Protein AF-0000000085065166 (afdb_homodimer)

Nearest PDB structures (foldseek):
  4akx-assembly1_B  TM=2.040E-01  e=6.056E+00  Pseudomonas aeruginosa
  4akx-assembly1_B  TM=2.409E-01  e=9.904E+00  Pseudomonas aeruginosa
  3tu3-assembly1_B  TM=2.295E-01  e=8.784E+00  Pseudomonas aeruginosa

Structure (mmCIF, N/CA/C/O backbone):
data_AF-0000000085065166-model_v1
#
loop_
_entity.id
_entity.type
_entity.pdbx_description
1 polymer 'Bro-N domain-containing protein'
#
loop_
_atom_site.group_PDB
_atom_site.id
_atom_site.type_symbol
_atom_site.label_atom_id
_atom_site.label_alt_id
_atom_site.label_comp_id
_atom_site.label_asym_id
_atom_site.label_entity_id
_atom_site.label_seq_id
_atom_site.pdbx_PDB_ins_code
_atom_site.Cartn_x
_atom_site.Cartn_y
_atom_site.Cartn_z
_atom_site.occupancy
_atom_site.B_iso_or_equiv
_atom_site.auth_seq_id
_atom_site.auth_comp_id
_atom_site.auth_asym_id
_atom_site.auth_atom_id
_atom_site.pdbx_PDB_model_num
ATOM 1 N N . MET A 1 1 ? -26.016 -65.5 25.594 1 31.92 1 MET A N 1
ATOM 2 C CA . MET A 1 1 ? -25.453 -64.125 25.797 1 31.92 1 MET A CA 1
ATOM 3 C C . MET A 1 1 ? -25.359 -63.375 24.469 1 31.92 1 MET A C 1
ATOM 5 O O . MET A 1 1 ? -24.766 -63.875 23.516 1 31.92 1 MET A O 1
ATOM 9 N N . PRO A 1 2 ? -26.344 -62.531 24.078 1 39.31 2 PRO A N 1
ATOM 10 C CA . PRO A 1 2 ? -26.531 -61.938 22.75 1 39.31 2 PRO A CA 1
ATOM 11 C C . PRO A 1 2 ? -25.391 -60.969 22.406 1 39.31 2 PRO A C 1
ATOM 13 O O . PRO A 1 2 ? -24.844 -60.281 23.281 1 39.31 2 PRO A O 1
ATOM 16 N N . ALA A 1 3 ? -24.547 -61.25 21.406 1 39.94 3 ALA A N 1
ATOM 17 C CA . ALA A 1 3 ? -23.453 -60.531 20.766 1 39.94 3 ALA A CA 1
ATOM 18 C C . ALA A 1 3 ? -23.906 -59.125 20.328 1 39.94 3 ALA A C 1
ATOM 20 O O . ALA A 1 3 ? -24.891 -59 19.594 1 39.94 3 ALA A O 1
ATOM 21 N N . LEU A 1 4 ? -23.734 -58.125 21.203 1 34.59 4 LEU A N 1
ATOM 22 C CA . LEU A 1 4 ? -24.062 -56.719 20.938 1 34.59 4 LEU A CA 1
ATOM 23 C C . LEU A 1 4 ? -23.297 -56.219 19.719 1 34.59 4 LEU A C 1
ATOM 25 O O . LEU A 1 4 ? -22.078 -56.219 19.703 1 34.59 4 LEU A O 1
ATOM 29 N N . ALA A 1 5 ? -23.859 -56.375 18.5 1 37.41 5 ALA A N 1
ATOM 30 C CA . ALA A 1 5 ? -23.391 -55.812 17.234 1 37.41 5 ALA A CA 1
ATOM 31 C C . ALA A 1 5 ? -23.109 -54.312 17.344 1 37.41 5 ALA A C 1
ATOM 33 O O . ALA A 1 5 ? -24.016 -53.562 17.688 1 37.41 5 ALA A O 1
ATOM 34 N N . HIS A 1 6 ? -21.875 -53.938 17.812 1 31.53 6 HIS A N 1
ATOM 35 C CA . HIS A 1 6 ? -21.422 -52.562 17.812 1 31.53 6 HIS A CA 1
ATOM 36 C C . HIS A 1 6 ? -21.578 -51.938 16.438 1 31.53 6 HIS A C 1
ATOM 38 O O . HIS A 1 6 ? -21.031 -52.438 15.453 1 31.53 6 HIS A O 1
ATOM 44 N N . ARG A 1 7 ? -22.672 -51.281 16.109 1 28.89 7 ARG A N 1
ATOM 45 C CA . ARG A 1 7 ? -22.891 -50.406 14.953 1 28.89 7 ARG A CA 1
ATOM 46 C C . ARG A 1 7 ? -21.797 -49.344 14.867 1 28.89 7 ARG A C 1
ATOM 48 O O . ARG A 1 7 ? -21.688 -48.5 15.758 1 28.89 7 ARG A O 1
ATOM 55 N N . ARG A 1 8 ? -20.672 -49.625 14.211 1 32.03 8 ARG A N 1
ATOM 56 C CA . ARG A 1 8 ? -19.672 -48.656 13.82 1 32.03 8 ARG A CA 1
ATOM 57 C C . ARG A 1 8 ? -20.328 -47.469 13.125 1 32.03 8 ARG A C 1
ATOM 59 O O . ARG A 1 8 ? -20.984 -47.625 12.102 1 32.03 8 ARG A O 1
ATOM 66 N N . SER A 1 9 ? -20.828 -46.469 13.891 1 30.27 9 SER A N 1
ATOM 67 C CA . SER A 1 9 ? -21.219 -45.188 13.336 1 30.27 9 SER A CA 1
ATOM 68 C C . SER A 1 9 ? -20.188 -44.688 12.328 1 30.27 9 SER A C 1
ATOM 70 O O . SER A 1 9 ? -19 -44.625 12.625 1 30.27 9 SER A O 1
ATOM 72 N N . ASP A 1 10 ? -20.359 -45 11.07 1 30.08 10 ASP A N 1
ATOM 73 C CA . ASP A 1 10 ? -19.688 -44.375 9.922 1 30.08 10 ASP A CA 1
ATOM 74 C C . ASP A 1 10 ? -19.625 -42.875 10.07 1 30.08 10 ASP A C 1
ATOM 76 O O . ASP A 1 10 ? -20.656 -42.188 10.023 1 30.08 10 ASP A O 1
ATOM 80 N N . ILE A 1 11 ? -18.875 -42.344 11 1 31.56 11 ILE A N 1
ATOM 81 C CA . ILE A 1 11 ? -18.562 -4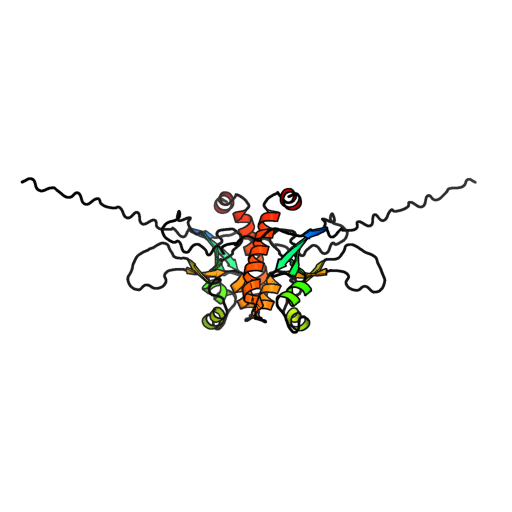0.938 10.992 1 31.56 11 ILE A CA 1
ATOM 82 C C . ILE A 1 11 ? -18.109 -40.5 9.602 1 31.56 11 ILE A C 1
ATOM 84 O O . ILE A 1 11 ? -17.062 -40.906 9.125 1 31.56 11 ILE A O 1
ATOM 88 N N . ALA A 1 12 ? -19.031 -40.344 8.625 1 33.06 12 ALA A N 1
ATOM 89 C CA . ALA A 1 12 ? -18.812 -39.594 7.387 1 33.06 12 ALA A CA 1
ATOM 90 C C . ALA A 1 12 ? -17.969 -38.344 7.633 1 33.06 12 ALA A C 1
ATOM 92 O O . ALA A 1 12 ? -18.391 -37.438 8.367 1 33.06 12 ALA A O 1
ATOM 93 N N . SER A 1 13 ? -16.75 -38.562 7.801 1 33.16 13 SER A N 1
ATOM 94 C CA . SER A 1 13 ? -15.805 -37.438 7.707 1 33.16 13 SER A CA 1
ATOM 95 C C . SER A 1 13 ? -16.125 -36.531 6.531 1 33.16 13 SER A C 1
ATOM 97 O O . SER A 1 13 ? -16 -36.938 5.371 1 33.16 13 SER A O 1
ATOM 99 N N . GLY A 1 14 ? -17.25 -35.812 6.477 1 31.95 14 GLY A N 1
ATOM 100 C CA . GLY A 1 14 ? -17.484 -34.75 5.531 1 31.95 14 GLY A CA 1
ATOM 101 C C . GLY A 1 14 ? -16.25 -33.906 5.262 1 31.95 14 GLY A C 1
ATOM 102 O O . GLY A 1 14 ? -15.766 -33.188 6.141 1 31.95 14 GLY A O 1
ATOM 103 N N . THR A 1 15 ? -15.312 -34.469 4.504 1 31.14 15 THR A N 1
ATOM 104 C CA . THR A 1 15 ? -14.172 -33.75 3.963 1 31.14 15 THR A CA 1
ATOM 105 C C . THR A 1 15 ? -14.617 -32.438 3.332 1 31.14 15 THR A C 1
ATOM 107 O O . THR A 1 15 ? -15.305 -32.438 2.307 1 31.14 15 THR A O 1
ATOM 110 N N . ARG A 1 16 ? -14.977 -31.438 4.098 1 34 16 ARG A N 1
ATOM 111 C CA . ARG A 1 16 ? -15.242 -30.094 3.607 1 34 16 ARG A CA 1
ATOM 112 C C . ARG A 1 16 ? -14.094 -29.594 2.732 1 34 16 ARG A C 1
ATOM 114 O O . ARG A 1 16 ? -13.008 -29.281 3.232 1 34 16 ARG A O 1
ATOM 121 N N . THR A 1 17 ? -14 -30.047 1.493 1 33.94 17 THR A N 1
ATOM 122 C CA . THR A 1 17 ? -13.094 -29.594 0.454 1 33.94 17 THR A CA 1
ATOM 123 C C . THR A 1 17 ? -13.258 -28.094 0.215 1 33.94 17 THR A C 1
ATOM 125 O O . THR A 1 17 ? -14.359 -27.625 -0.099 1 33.94 17 THR A O 1
ATOM 128 N N . THR A 1 18 ? -12.523 -27.297 0.935 1 42 18 THR A N 1
ATOM 129 C CA . THR A 1 18 ? -12.547 -25.875 0.618 1 42 18 THR A CA 1
ATOM 130 C C . THR A 1 18 ? -12.164 -25.641 -0.842 1 42 18 THR A C 1
ATOM 132 O O . THR A 1 18 ? -11.062 -26 -1.269 1 42 18 THR A O 1
ATOM 135 N N . ALA A 1 19 ? -13.078 -25.562 -1.667 1 47.44 19 ALA A N 1
ATOM 136 C CA . ALA A 1 19 ? -12.891 -25.422 -3.107 1 47.44 19 ALA A CA 1
ATOM 137 C C . ALA A 1 19 ? -12.305 -24.047 -3.451 1 47.44 19 ALA A C 1
ATOM 139 O O . ALA A 1 19 ? -12.719 -23.031 -2.889 1 47.44 19 ALA A O 1
ATOM 140 N N . LEU A 1 20 ? -11.008 -23.984 -3.723 1 53.44 20 LEU A N 1
ATOM 141 C CA . LEU A 1 20 ? -10.445 -22.828 -4.422 1 53.44 20 LEU A CA 1
ATOM 142 C C . LEU A 1 20 ? -11.195 -22.562 -5.723 1 53.44 20 LEU A C 1
ATOM 144 O O . LEU A 1 20 ? -11.336 -23.453 -6.559 1 53.44 20 LEU A O 1
ATOM 148 N N . THR A 1 21 ? -12 -21.531 -5.73 1 62.56 21 THR A N 1
ATOM 149 C CA . THR A 1 21 ? -12.617 -21.141 -6.988 1 62.56 21 THR A CA 1
ATOM 150 C C . THR A 1 21 ? -11.727 -20.172 -7.754 1 62.56 21 THR A C 1
ATOM 152 O O . THR A 1 21 ? -11.156 -19.25 -7.172 1 62.56 21 THR A O 1
ATOM 155 N N . ASP A 1 22 ? -11.312 -20.547 -8.906 1 62.97 22 ASP A N 1
ATOM 156 C CA . ASP A 1 22 ? -10.445 -19.781 -9.805 1 62.97 22 ASP A CA 1
ATOM 157 C C . ASP A 1 22 ? -11.273 -19 -10.82 1 62.97 22 ASP A C 1
ATOM 159 O O . ASP A 1 22 ? -12.055 -19.578 -11.57 1 62.97 22 ASP A O 1
ATOM 163 N N . HIS A 1 23 ? -11.352 -17.656 -10.711 1 64.94 23 HIS A N 1
ATOM 164 C CA . HIS A 1 23 ? -12.055 -16.781 -11.641 1 64.94 23 HIS A CA 1
ATOM 165 C C . HIS A 1 23 ? -11.086 -15.984 -12.492 1 64.94 23 HIS A C 1
ATOM 167 O O . HIS A 1 23 ? -10.016 -15.594 -12.023 1 64.94 23 HIS A O 1
ATOM 173 N N . ARG A 1 24 ? -11.367 -15.922 -13.805 1 61.78 24 ARG A N 1
ATOM 174 C CA . ARG A 1 24 ? -10.602 -15.055 -14.695 1 61.78 24 ARG A CA 1
ATOM 175 C C . ARG A 1 24 ? -11.297 -13.711 -14.883 1 61.78 24 ARG A C 1
ATOM 177 O O . ARG A 1 24 ? -12.492 -13.656 -15.18 1 61.78 24 ARG A O 1
ATOM 184 N N . PHE A 1 25 ? -10.609 -12.688 -14.438 1 52 25 PHE A N 1
ATOM 185 C CA . PHE A 1 25 ? -11.133 -11.344 -14.68 1 52 25 PHE A CA 1
ATOM 186 C C . PHE A 1 25 ? -10.727 -10.844 -16.062 1 52 25 PHE A C 1
ATOM 188 O O . PHE A 1 25 ? -9.539 -10.68 -16.344 1 52 25 PHE A O 1
ATOM 195 N N . ARG A 1 26 ? -11.633 -10.93 -17.047 1 51.06 26 ARG A N 1
ATOM 196 C CA . ARG A 1 26 ? -11.367 -10.477 -18.406 1 51.06 26 ARG A CA 1
ATOM 197 C C . ARG A 1 26 ? -11.594 -8.977 -18.531 1 51.06 26 ARG A C 1
ATOM 199 O O . ARG A 1 26 ? -11.484 -8.422 -19.625 1 51.06 26 ARG A O 1
ATOM 206 N N . GLY A 1 27 ? -11.977 -8.352 -17.516 1 45.38 27 GLY A N 1
ATOM 207 C CA . GLY A 1 27 ? -12.203 -6.922 -17.656 1 45.38 27 GLY A CA 1
ATOM 208 C C . GLY A 1 27 ? -10.93 -6.102 -17.609 1 45.38 27 GLY A C 1
ATOM 209 O O . GLY A 1 27 ? -9.898 -6.586 -17.141 1 45.38 27 GLY A O 1
ATOM 210 N N . ARG A 1 28 ? -10.906 -5.059 -18.594 1 45.62 28 ARG A N 1
ATOM 211 C CA . ARG A 1 28 ? -9.82 -4.082 -18.516 1 45.62 28 ARG A CA 1
ATOM 212 C C . ARG A 1 28 ? -9.883 -3.281 -17.219 1 45.62 28 ARG A C 1
ATOM 214 O O . ARG A 1 28 ? -10.961 -2.84 -16.812 1 45.62 28 ARG A O 1
ATOM 221 N N . ILE A 1 29 ? -8.938 -3.582 -16.438 1 44.19 29 ILE A N 1
ATOM 222 C CA . ILE A 1 29 ? -8.852 -2.674 -15.305 1 44.19 29 ILE A CA 1
ATOM 223 C C . ILE A 1 29 ? -8.82 -1.229 -15.797 1 44.19 29 ILE A C 1
ATOM 225 O O . ILE A 1 29 ? -7.891 -0.823 -16.5 1 44.19 29 ILE A O 1
ATOM 229 N N . THR A 1 30 ? -9.945 -0.591 -16.062 1 43.28 30 THR A N 1
ATOM 230 C CA . THR A 1 30 ? -10.055 0.771 -16.578 1 43.28 30 THR A CA 1
ATOM 231 C C . THR A 1 30 ? -9.156 1.72 -15.797 1 43.28 30 THR A C 1
ATOM 233 O O . THR A 1 30 ? -8.773 1.43 -14.656 1 43.28 30 THR A O 1
ATOM 236 N N . SER A 1 31 ? -8.633 2.77 -16.625 1 40.97 31 SER A N 1
ATOM 237 C CA . SER A 1 31 ? -7.719 3.818 -16.172 1 40.97 31 SER A CA 1
ATOM 238 C C . SER A 1 31 ? -8.195 4.434 -14.852 1 40.97 31 SER A C 1
ATOM 240 O O . SER A 1 31 ? -9.328 4.902 -14.758 1 40.97 31 SER A O 1
ATOM 242 N N . PHE A 1 32 ? -7.797 3.877 -13.859 1 38.5 32 PHE A N 1
ATOM 243 C CA . PHE A 1 32 ? -8.031 4.602 -12.617 1 38.5 32 PHE A CA 1
ATOM 244 C C . PHE A 1 32 ? -7.09 5.797 -12.5 1 38.5 32 PHE A C 1
ATOM 246 O O . PHE A 1 32 ? -5.867 5.645 -12.586 1 38.5 32 PHE A O 1
ATOM 253 N N . THR A 1 33 ? -7.672 6.945 -12.773 1 41.16 33 THR A N 1
ATOM 254 C CA . THR A 1 33 ? -6.883 8.141 -12.508 1 41.16 33 THR A CA 1
ATOM 255 C C . THR A 1 33 ? -6.555 8.25 -11.023 1 41.16 33 THR A C 1
ATOM 257 O O . THR A 1 33 ? -7.445 8.172 -10.172 1 41.16 33 THR A O 1
ATOM 260 N N . ARG A 1 34 ? -5.305 7.906 -10.773 1 43.31 34 ARG A N 1
ATOM 261 C CA . ARG A 1 34 ? -4.848 8.203 -9.422 1 43.31 34 ARG A CA 1
ATOM 262 C C . ARG A 1 34 ? -5.441 9.516 -8.922 1 43.31 34 ARG A C 1
ATOM 264 O O . ARG A 1 34 ? -5.219 10.57 -9.516 1 43.31 34 ARG A O 1
ATOM 271 N N . GLN A 1 35 ? -6.535 9.359 -8.094 1 44.19 35 GLN A N 1
ATOM 272 C CA . GLN A 1 35 ? -7.094 10.586 -7.535 1 44.19 35 GLN A CA 1
ATOM 273 C C . GLN A 1 35 ? -6.09 11.289 -6.629 1 44.19 35 GLN A C 1
ATOM 275 O O . GLN A 1 35 ? -5.738 10.773 -5.566 1 44.19 35 GLN A O 1
ATOM 280 N N . VAL A 1 36 ? -5.18 11.977 -7.293 1 44.88 36 VAL A N 1
ATOM 281 C CA . VAL A 1 36 ? -4.414 12.93 -6.496 1 44.88 36 VAL A CA 1
ATOM 282 C C . VAL A 1 36 ? -5.363 13.914 -5.812 1 44.88 36 VAL A C 1
ATOM 284 O O . VAL A 1 36 ? -6.379 14.305 -6.387 1 44.88 36 VAL A O 1
ATOM 287 N N . PRO A 1 37 ? -5.352 13.836 -4.48 1 40.16 37 PRO A N 1
ATOM 288 C CA . PRO A 1 37 ? -6.188 14.938 -3.994 1 40.16 37 PRO A CA 1
ATOM 289 C C . PRO A 1 37 ? -6.164 16.141 -4.918 1 40.16 37 PRO A C 1
ATOM 291 O O . PRO A 1 37 ? -5.102 16.516 -5.426 1 40.16 37 PRO A O 1
ATOM 294 N N . LYS A 1 38 ? -7.273 16.125 -5.797 1 40.84 38 LYS A N 1
ATOM 295 C CA . LYS A 1 38 ? -7.379 17.203 -6.777 1 40.84 38 LYS A CA 1
ATOM 296 C C . LYS A 1 38 ? -6.605 18.438 -6.32 1 40.84 38 LYS A C 1
ATOM 298 O O . LYS A 1 38 ? -6.844 18.953 -5.23 1 40.84 38 LYS A O 1
ATOM 303 N N . LEU A 1 39 ? -5.461 18.547 -6.957 1 38.94 39 LEU A N 1
ATOM 304 C CA . LEU A 1 39 ? -5.004 19.938 -7.059 1 38.94 39 LEU A CA 1
ATOM 305 C C . LEU A 1 39 ? -6.156 20.859 -7.426 1 38.94 39 LEU A C 1
ATOM 307 O O . LEU A 1 39 ? -6.852 20.625 -8.422 1 38.94 39 LEU A O 1
ATOM 311 N N . MET A 1 40 ? -6.887 21.312 -6.434 1 32.25 40 MET A N 1
ATOM 312 C CA . MET A 1 40 ? -8.031 22.156 -6.766 1 32.25 40 MET A CA 1
ATOM 313 C C . MET A 1 40 ? -7.734 23.016 -7.992 1 32.25 40 MET A C 1
ATOM 315 O O . MET A 1 40 ? -7.008 24 -7.906 1 32.25 40 MET A O 1
ATOM 319 N N . ASN A 1 41 ? -7.637 22.344 -9.039 1 33.03 41 ASN A N 1
ATOM 320 C CA . ASN A 1 41 ? -7.848 23.328 -10.086 1 33.03 41 ASN A CA 1
ATOM 321 C C . ASN A 1 41 ? -9.18 24.062 -9.906 1 33.03 41 ASN A C 1
ATOM 323 O O . ASN A 1 41 ? -10.125 23.5 -9.344 1 33.03 41 ASN A O 1
ATOM 327 N N . LYS A 1 42 ? -9.367 25.359 -10.195 1 35.47 42 LYS A N 1
ATOM 328 C CA . LYS A 1 42 ? -10.406 26.375 -10.094 1 35.47 42 LYS A CA 1
ATOM 329 C C . LYS A 1 42 ? -11.766 25.812 -10.5 1 35.47 42 LYS A C 1
ATOM 331 O O . LYS A 1 42 ? -12.797 26.203 -9.961 1 35.47 42 LYS A O 1
ATOM 336 N N . GLN A 1 43 ? -11.898 25.062 -11.508 1 35.09 43 GLN A N 1
ATOM 337 C CA . GLN A 1 43 ? -13.203 25.062 -12.156 1 35.09 43 GLN A CA 1
ATOM 338 C C . GLN A 1 43 ? -14.133 24.047 -11.508 1 35.09 43 GLN A C 1
ATOM 340 O O . GLN A 1 43 ? -15.344 24.062 -11.75 1 35.09 43 GLN A O 1
ATOM 345 N N . GLN A 1 44 ? -13.703 22.766 -11.227 1 38.97 44 GLN A N 1
ATOM 346 C CA . GLN A 1 44 ? -14.75 21.828 -10.797 1 38.97 44 GLN A CA 1
ATOM 347 C C . GLN A 1 44 ? -15.109 22.047 -9.328 1 38.97 44 GLN A C 1
ATOM 349 O O . GLN A 1 44 ? -14.281 22.516 -8.547 1 38.97 44 GLN A O 1
ATOM 354 N N . GLY A 1 45 ? -16.453 21.938 -8.836 1 39.59 45 GLY A N 1
ATOM 355 C CA . GLY A 1 45 ? -16.984 22.188 -7.504 1 39.59 45 GLY A CA 1
ATOM 356 C C . GLY A 1 45 ? -16.031 21.797 -6.395 1 39.59 45 GLY A C 1
ATOM 357 O O . GLY A 1 45 ? -15.391 20.734 -6.461 1 39.59 45 GLY A O 1
ATOM 358 N N . ASN A 1 46 ? -15.289 22.766 -5.762 1 46.44 46 ASN A N 1
ATOM 359 C CA . ASN A 1 46 ? -14.336 22.828 -4.66 1 46.44 46 ASN A CA 1
ATOM 360 C C . ASN A 1 46 ? -14.695 21.844 -3.547 1 46.44 46 ASN A C 1
ATOM 362 O O . ASN A 1 46 ? -15.453 22.188 -2.635 1 46.44 46 ASN A O 1
ATOM 366 N N . THR A 1 47 ? -14.93 20.625 -3.781 1 54.28 47 THR A N 1
ATOM 367 C CA . THR A 1 47 ? -15.211 19.766 -2.633 1 54.28 47 THR A CA 1
ATOM 368 C C . THR A 1 47 ? -14.102 19.875 -1.59 1 54.28 47 THR A C 1
ATOM 370 O O . THR A 1 47 ? -12.922 19.703 -1.908 1 54.28 47 THR A O 1
ATOM 373 N N . PRO A 1 48 ? -14.391 20.547 -0.53 1 62.81 48 PRO A N 1
ATOM 374 C CA . PRO A 1 48 ? -13.406 20.703 0.544 1 62.81 48 PRO A CA 1
ATOM 375 C C . PRO A 1 48 ? -12.664 19.422 0.864 1 62.81 48 PRO A C 1
ATOM 377 O O . PRO A 1 48 ? -13.242 18.328 0.805 1 62.81 48 PRO A O 1
ATOM 380 N N . VAL A 1 49 ? -11.305 19.562 0.839 1 71.19 49 VAL A N 1
ATOM 381 C CA . VAL A 1 49 ? -10.492 18.453 1.31 1 71.19 49 VAL A CA 1
ATOM 382 C C . VAL A 1 49 ? -10.516 18.391 2.836 1 71.19 49 VAL A C 1
ATOM 384 O O . VAL A 1 49 ? -10.273 19.406 3.504 1 71.19 49 VAL A O 1
ATOM 387 N N . HIS A 1 50 ? -10.922 17.312 3.373 1 78.81 50 HIS A N 1
ATOM 388 C CA . HIS A 1 50 ? -10.969 17.109 4.816 1 78.81 50 HIS A CA 1
ATOM 389 C C . HIS A 1 50 ? -9.672 16.484 5.324 1 78.81 50 HIS A C 1
ATOM 391 O O . HIS A 1 50 ? -9.234 15.453 4.816 1 78.81 50 HIS A O 1
ATOM 397 N N . ILE A 1 51 ? -9 17.203 6.223 1 86.56 51 ILE A N 1
ATOM 398 C CA . ILE A 1 51 ? -7.836 16.641 6.906 1 86.56 51 ILE A CA 1
ATOM 399 C C . ILE A 1 51 ? -8.273 15.945 8.188 1 86.56 51 ILE A C 1
ATOM 401 O O . ILE A 1 51 ? -8.984 16.531 9.008 1 86.56 51 ILE A O 1
ATOM 405 N N . TRP A 1 52 ? -7.879 14.719 8.312 1 86.31 52 TRP A N 1
ATOM 406 C CA . TRP A 1 52 ? -8.117 13.93 9.516 1 86.31 52 TRP A CA 1
ATOM 407 C C . TRP A 1 52 ? -6.832 13.773 10.328 1 86.31 52 TRP A C 1
ATOM 409 O O . TRP A 1 52 ? -5.828 13.266 9.82 1 86.31 52 TRP A O 1
ATOM 419 N N . ARG A 1 53 ? -6.852 14.312 11.57 1 91.88 53 ARG A N 1
ATOM 420 C CA . ARG A 1 53 ? -5.715 14.086 12.453 1 91.88 53 ARG A CA 1
ATOM 421 C C . ARG A 1 53 ? -5.848 12.766 13.195 1 91.88 53 ARG A C 1
ATOM 423 O O . ARG A 1 53 ? -6.77 12.578 13.992 1 91.88 53 ARG A O 1
ATOM 430 N N . VAL A 1 54 ? -4.98 11.867 12.906 1 91.56 54 VAL A N 1
ATOM 431 C CA . VAL A 1 54 ? -5.031 10.523 13.477 1 91.56 54 VAL A CA 1
ATOM 432 C C . VAL A 1 54 ? -3.775 10.258 14.297 1 91.56 54 VAL A C 1
ATOM 434 O O . VAL A 1 54 ? -2.658 10.469 13.828 1 91.56 54 VAL A O 1
ATOM 437 N N . ASP A 1 55 ? -3.875 9.805 15.406 1 93.12 55 ASP A N 1
ATOM 438 C CA . ASP A 1 55 ? -2.779 9.648 16.359 1 93.12 55 ASP A CA 1
ATOM 439 C C . ASP A 1 55 ? -1.917 8.438 16.016 1 93.12 55 ASP A C 1
ATOM 441 O O . ASP A 1 55 ? -2.438 7.34 15.789 1 93.12 55 ASP A O 1
ATOM 445 N N . PHE A 1 56 ? -0.646 8.609 15.898 1 95.88 56 PHE A N 1
ATOM 446 C CA . PHE A 1 56 ? 0.386 7.578 15.891 1 95.88 56 PHE A CA 1
ATOM 447 C C . PHE A 1 56 ? 1.35 7.77 17.062 1 95.88 56 PHE A C 1
ATOM 449 O O . PHE A 1 56 ? 2.289 8.562 16.969 1 95.88 56 PHE A O 1
ATOM 456 N N . GLU A 1 57 ? 1.123 7 18.125 1 94.81 57 GLU A N 1
ATOM 457 C CA . GLU A 1 57 ? 1.983 6.996 19.297 1 94.81 57 GLU A CA 1
ATOM 458 C C . GLU A 1 57 ? 2.207 8.414 19.828 1 94.81 57 GLU A C 1
ATOM 460 O O . GLU A 1 57 ? 3.346 8.812 20.078 1 94.81 57 GLU A O 1
ATOM 465 N N . GLY A 1 58 ? 1.208 9.203 19.906 1 93.56 58 GLY A N 1
ATOM 466 C CA . GLY A 1 58 ? 1.253 10.531 20.5 1 93.56 58 GLY A CA 1
ATOM 467 C C . GLY A 1 58 ? 1.435 11.633 19.469 1 93.56 58 GLY A C 1
ATOM 468 O O . GLY A 1 58 ? 1.345 12.812 19.812 1 93.56 58 GLY A O 1
ATOM 469 N N . MET A 1 59 ? 1.688 11.305 18.281 1 94.75 59 MET A N 1
ATOM 470 C CA . MET A 1 59 ? 1.841 12.273 17.203 1 94.75 59 MET A CA 1
ATOM 471 C C . MET A 1 59 ? 0.572 12.359 16.359 1 94.75 59 MET A C 1
ATOM 473 O O . MET A 1 59 ? 0.097 11.344 15.844 1 94.75 59 MET A O 1
ATOM 477 N N . GLU A 1 60 ? -0.006 13.555 16.266 1 93.19 60 GLU A N 1
ATOM 478 C CA . GLU A 1 60 ? -1.173 13.75 15.422 1 93.19 60 GLU A CA 1
ATOM 479 C C . GLU A 1 60 ? -0.772 13.828 13.945 1 93.19 60 GLU A C 1
ATOM 481 O O . GLU A 1 60 ? -0.262 14.852 13.492 1 93.19 60 GLU A O 1
ATOM 486 N N . MET A 1 61 ? -1.078 12.781 13.25 1 96.56 61 MET A N 1
ATOM 487 C CA . MET A 1 61 ? -0.743 12.703 11.828 1 96.56 61 MET A CA 1
ATOM 488 C C . MET A 1 61 ? -1.841 13.328 10.977 1 96.56 61 MET A C 1
ATOM 490 O O . MET A 1 61 ? -3.016 12.992 11.125 1 96.56 61 MET A O 1
ATOM 494 N N . ARG A 1 62 ? -1.525 14.258 10.102 1 93.44 62 ARG A N 1
ATOM 495 C CA . ARG A 1 62 ? -2.479 14.875 9.188 1 93.44 62 ARG A CA 1
ATOM 496 C C . ARG A 1 62 ? -2.699 13.992 7.957 1 93.44 62 ARG A C 1
ATOM 498 O O . ARG A 1 62 ? -1.78 13.789 7.16 1 93.44 62 ARG A O 1
ATOM 505 N N . THR A 1 63 ? -3.9 13.438 7.828 1 94.5 63 THR A N 1
ATOM 506 C CA . THR A 1 63 ? -4.203 12.438 6.805 1 94.5 63 THR A CA 1
ATOM 507 C C . THR A 1 63 ? -5.441 12.844 6.008 1 94.5 63 THR A C 1
ATOM 509 O O . THR A 1 63 ? -6.238 13.664 6.465 1 94.5 63 THR A O 1
ATOM 512 N N . THR A 1 64 ? -5.578 12.32 4.801 1 90.88 64 THR A N 1
ATOM 513 C CA . THR A 1 64 ? -6.785 12.547 4.02 1 90.88 64 THR A CA 1
ATOM 514 C C . THR A 1 64 ? -6.957 11.469 2.955 1 90.88 64 THR A C 1
ATOM 516 O O . THR A 1 64 ? -6.004 10.758 2.625 1 90.88 64 THR A O 1
ATOM 519 N N . SER A 1 65 ? -8.109 11.25 2.551 1 89.94 65 SER A N 1
ATOM 520 C CA . SER A 1 65 ? -8.484 10.43 1.398 1 89.94 65 SER A CA 1
ATOM 521 C C . SER A 1 65 ? -9.742 10.969 0.729 1 89.94 65 SER A C 1
ATOM 523 O O . SER A 1 65 ? -10.727 11.273 1.404 1 89.94 65 SER A O 1
ATOM 525 N N . SER A 1 66 ? -9.711 11.102 -0.548 1 83.19 66 SER A N 1
ATOM 526 C CA . SER A 1 66 ? -10.875 11.625 -1.252 1 83.19 66 SER A CA 1
ATOM 527 C C . SER A 1 66 ? -11.789 10.5 -1.722 1 83.19 66 SER A C 1
ATOM 529 O O . SER A 1 66 ? -12.961 10.734 -2.043 1 83.19 66 SER A O 1
ATOM 531 N N . ASP A 1 67 ? -11.273 9.273 -1.733 1 81.88 67 ASP A N 1
ATOM 532 C CA . ASP A 1 67 ? -12.055 8.195 -2.33 1 81.88 67 ASP A CA 1
ATOM 533 C C . ASP A 1 67 ? -12.062 6.961 -1.434 1 81.88 67 ASP A C 1
ATOM 535 O O . ASP A 1 67 ? -12.648 5.938 -1.783 1 81.88 67 ASP A O 1
ATOM 539 N N . GLY A 1 68 ? -11.391 7.051 -0.292 1 83.44 68 GLY A N 1
ATOM 540 C CA . GLY A 1 68 ? -11.336 5.922 0.622 1 83.44 68 GLY A CA 1
ATOM 541 C C . GLY A 1 68 ? -10.312 4.879 0.218 1 83.44 68 GLY A C 1
ATOM 542 O O . GLY A 1 68 ? -10.062 3.924 0.957 1 83.44 68 GLY A O 1
ATOM 543 N N . ILE A 1 69 ? -9.68 5.027 -0.94 1 86.12 69 ILE A N 1
ATOM 544 C CA . ILE A 1 69 ? -8.742 4.051 -1.484 1 86.12 69 ILE A CA 1
ATOM 545 C C . ILE A 1 69 ? -7.32 4.609 -1.429 1 86.12 69 ILE A C 1
ATOM 547 O O . ILE A 1 69 ? -6.398 3.928 -0.982 1 86.12 69 ILE A O 1
ATOM 551 N N . HIS A 1 70 ? -7.195 5.859 -1.821 1 90.31 70 HIS A N 1
ATOM 552 C CA . HIS A 1 70 ? -5.895 6.523 -1.797 1 90.31 70 HIS A CA 1
ATOM 553 C C . HIS A 1 70 ? -5.703 7.305 -0.502 1 90.31 70 HIS A C 1
ATOM 555 O O . HIS A 1 70 ? -6.32 8.352 -0.306 1 90.31 70 HIS A O 1
ATOM 561 N N . VAL A 1 71 ? -4.805 6.812 0.292 1 93.5 71 VAL A N 1
ATOM 562 C CA . VAL A 1 71 ? -4.539 7.461 1.571 1 93.5 71 VAL A CA 1
ATOM 563 C C . VAL A 1 71 ? -3.322 8.375 1.444 1 93.5 71 VAL A C 1
ATOM 565 O O . VAL A 1 71 ? -2.283 7.969 0.918 1 93.5 71 VAL A O 1
ATOM 568 N N . TRP A 1 72 ? -3.455 9.641 1.893 1 95.62 72 TRP A N 1
ATOM 569 C CA . TRP A 1 72 ? -2.383 10.625 1.913 1 95.62 72 TRP A CA 1
ATOM 570 C C . TRP A 1 72 ? -2.07 11.062 3.34 1 95.62 72 TRP A C 1
ATOM 572 O O . TRP A 1 72 ? -2.975 11.188 4.168 1 95.62 72 TRP A O 1
ATOM 582 N N . ILE A 1 73 ? -0.81 11.273 3.566 1 97.12 73 ILE A N 1
ATOM 583 C CA . ILE A 1 73 ? -0.334 11.719 4.871 1 97.12 73 ILE A CA 1
ATOM 584 C C . ILE A 1 73 ? 0.646 12.883 4.695 1 97.12 73 ILE A C 1
ATOM 586 O O . ILE A 1 73 ? 1.44 12.891 3.752 1 97.12 73 ILE A O 1
ATOM 590 N N . ALA A 1 74 ? 0.515 13.844 5.559 1 97.12 74 ALA A N 1
ATOM 591 C CA . ALA A 1 74 ? 1.469 14.953 5.496 1 97.12 74 ALA A CA 1
ATOM 592 C C . ALA A 1 74 ? 2.906 14.438 5.52 1 97.12 74 ALA A C 1
ATOM 594 O O . ALA A 1 74 ? 3.283 13.672 6.41 1 97.12 74 ALA A O 1
ATOM 595 N N . ARG A 1 75 ? 3.609 14.828 4.586 1 97.88 75 ARG A N 1
ATOM 596 C CA . ARG A 1 75 ? 4.977 14.367 4.359 1 97.88 75 ARG A CA 1
ATOM 597 C C . ARG A 1 75 ? 5.828 14.539 5.609 1 97.88 75 ARG A C 1
ATOM 599 O O . ARG A 1 75 ? 6.484 13.594 6.059 1 97.88 75 ARG A O 1
ATOM 606 N N . ASP A 1 76 ? 5.789 15.758 6.199 1 97.31 76 ASP A N 1
ATOM 607 C CA . ASP A 1 76 ? 6.641 16.062 7.348 1 97.31 76 ASP A CA 1
ATOM 608 C C . ASP A 1 76 ? 6.242 15.227 8.562 1 97.31 76 ASP A C 1
ATOM 610 O O . ASP A 1 76 ? 7.094 14.859 9.375 1 97.31 76 ASP A O 1
ATOM 614 N N . ASP A 1 77 ? 4.961 14.938 8.742 1 97.81 77 ASP A N 1
ATOM 615 C CA . ASP A 1 77 ? 4.5 14.07 9.82 1 97.81 77 ASP A CA 1
ATOM 616 C C . ASP A 1 77 ? 5.086 12.672 9.688 1 97.81 77 ASP A C 1
ATOM 618 O O . ASP A 1 77 ? 5.551 12.086 10.672 1 97.81 77 ASP A O 1
ATOM 622 N N . VAL A 1 78 ? 5.129 12.078 8.469 1 98.62 78 VAL A N 1
ATOM 623 C CA . VAL A 1 78 ? 5.656 10.75 8.211 1 98.62 78 VAL A CA 1
ATOM 624 C C . VAL A 1 78 ? 7.152 10.719 8.5 1 98.62 78 VAL A C 1
ATOM 626 O O . VAL A 1 78 ? 7.641 9.805 9.18 1 98.62 78 VAL A O 1
ATOM 629 N N . MET A 1 79 ? 7.887 11.75 8.016 1 98.56 79 MET A N 1
ATOM 630 C CA . MET A 1 79 ? 9.336 11.789 8.203 1 98.56 79 MET A CA 1
ATOM 631 C C . MET A 1 79 ? 9.688 11.844 9.688 1 98.56 79 MET A C 1
ATOM 633 O O . MET A 1 79 ? 10.625 11.18 10.125 1 98.56 79 MET A O 1
ATOM 637 N N . GLU A 1 80 ? 8.93 12.656 10.398 1 98.25 80 GLU A N 1
ATOM 638 C CA . GLU A 1 80 ? 9.148 12.766 11.836 1 98.25 80 GLU A CA 1
ATOM 639 C C . GLU A 1 80 ? 8.812 11.461 12.547 1 98.25 80 GLU A C 1
ATOM 641 O O . GLU A 1 80 ? 9.609 10.961 13.344 1 98.25 80 GLU A O 1
ATOM 646 N N . ALA A 1 81 ? 7.652 10.883 12.273 1 98.38 81 ALA A N 1
ATOM 647 C CA . ALA A 1 81 ? 7.184 9.664 12.922 1 98.38 81 ALA A CA 1
ATOM 648 C C . ALA A 1 81 ? 8.148 8.508 12.688 1 98.38 81 ALA A C 1
ATOM 650 O O . ALA A 1 81 ? 8.391 7.703 13.594 1 98.38 81 ALA A O 1
ATOM 651 N N . LEU A 1 82 ? 8.742 8.43 11.484 1 98.12 82 LEU A N 1
ATOM 652 C CA . LEU A 1 82 ? 9.617 7.328 11.109 1 98.12 82 LEU A CA 1
ATOM 653 C C . LEU A 1 82 ? 11.07 7.645 11.445 1 98.12 82 LEU A C 1
ATOM 655 O O . LEU A 1 82 ? 11.953 6.805 11.273 1 98.12 82 LEU A O 1
ATOM 659 N N . GLN A 1 83 ? 11.312 8.906 11.922 1 98.31 83 GLN A N 1
ATOM 660 C CA . GLN A 1 83 ? 12.656 9.32 12.312 1 98.31 83 GLN A CA 1
ATOM 661 C C . GLN A 1 83 ? 13.633 9.188 11.148 1 98.31 83 GLN A C 1
ATOM 663 O O . GLN A 1 83 ? 14.719 8.625 11.305 1 98.31 83 GLN A O 1
ATOM 668 N N . ILE A 1 84 ? 13.211 9.641 10.039 1 98.12 84 ILE A N 1
ATOM 669 C CA . ILE A 1 84 ? 14.047 9.602 8.844 1 98.12 84 ILE A CA 1
ATOM 670 C C . ILE A 1 84 ? 15.164 10.633 8.969 1 98.12 84 ILE A C 1
ATOM 672 O O . ILE A 1 84 ? 14.906 11.828 9.133 1 98.12 84 ILE A O 1
ATOM 676 N N . PRO A 1 85 ? 16.406 10.234 8.859 1 96.19 85 PRO A N 1
ATOM 677 C CA . PRO A 1 85 ? 17.516 11.148 9.094 1 96.19 85 PRO A CA 1
ATOM 678 C C . PRO A 1 85 ? 17.641 12.227 8.016 1 96.19 85 PRO A C 1
ATOM 680 O O . PRO A 1 85 ? 17.953 13.383 8.32 1 96.19 85 PRO A O 1
ATOM 683 N N . ASP A 1 86 ? 17.438 11.891 6.766 1 96.62 86 ASP A N 1
ATOM 684 C CA . ASP A 1 86 ? 17.562 12.805 5.637 1 96.62 86 ASP A CA 1
ATOM 685 C C . ASP A 1 86 ? 16.312 12.766 4.754 1 96.62 86 ASP A C 1
ATOM 687 O O . ASP A 1 86 ? 16.297 12.086 3.727 1 96.62 86 ASP A O 1
ATOM 691 N N . PRO A 1 87 ? 15.305 13.516 5.184 1 96.5 87 PRO A N 1
ATOM 692 C CA . PRO A 1 87 ? 14.047 13.492 4.445 1 96.5 87 PRO A CA 1
ATOM 693 C C . PRO A 1 87 ? 14.219 13.836 2.965 1 96.5 87 PRO A C 1
ATOM 695 O O . PRO A 1 87 ? 13.555 13.25 2.109 1 96.5 87 PRO A O 1
ATOM 698 N N . GLY A 1 88 ? 15.07 14.836 2.619 1 96.06 88 GLY A N 1
ATOM 699 C CA . GLY A 1 88 ? 15.32 15.18 1.229 1 96.06 88 GLY A CA 1
ATOM 700 C C . GLY A 1 88 ? 15.82 14.016 0.406 1 96.06 88 GLY A C 1
ATOM 701 O O . GLY A 1 88 ? 15.367 13.797 -0.717 1 96.06 88 GLY A O 1
ATOM 702 N N . TYR A 1 89 ? 16.75 13.297 0.968 1 95.94 89 TYR A N 1
ATOM 703 C CA . TYR A 1 89 ? 17.281 12.109 0.305 1 95.94 89 TYR A CA 1
ATOM 704 C C . TYR A 1 89 ? 16.219 11.031 0.163 1 95.94 89 TYR A C 1
ATOM 706 O O . TYR A 1 89 ? 16.078 10.422 -0.899 1 95.94 89 TYR A O 1
ATOM 714 N N . ALA A 1 90 ? 15.453 10.773 1.212 1 95.75 90 ALA A N 1
ATOM 715 C CA . ALA A 1 90 ? 14.391 9.766 1.179 1 95.75 90 ALA A CA 1
ATOM 716 C C . ALA A 1 90 ? 13.375 10.086 0.088 1 95.75 90 ALA A C 1
ATOM 718 O O . ALA A 1 90 ? 12.945 9.195 -0.647 1 95.75 90 ALA A O 1
ATOM 719 N N . LEU A 1 91 ? 13.023 11.367 -0.057 1 95.62 91 LEU A N 1
ATOM 720 C CA . LEU A 1 91 ? 12 11.797 -1.001 1 95.62 91 LEU A CA 1
ATOM 721 C C . LEU A 1 91 ? 12.5 11.695 -2.436 1 95.62 91 LEU A C 1
ATOM 723 O O . LEU A 1 91 ? 11.711 11.648 -3.379 1 95.62 91 LEU A O 1
ATOM 727 N N . SER A 1 92 ? 13.82 11.664 -2.621 1 94.5 92 SER A N 1
ATOM 728 C CA . SER A 1 92 ? 14.398 11.57 -3.959 1 94.5 92 SER A CA 1
ATOM 729 C C . SER A 1 92 ? 14.133 10.211 -4.586 1 94.5 92 SER A C 1
ATOM 731 O O . SER A 1 92 ? 14.242 10.047 -5.805 1 94.5 92 SER A O 1
ATOM 733 N N . PHE A 1 93 ? 13.703 9.172 -3.764 1 90 93 PHE A N 1
ATOM 734 C CA . PHE A 1 93 ? 13.406 7.832 -4.254 1 90 93 PHE A CA 1
ATOM 735 C C . PHE A 1 93 ? 11.922 7.684 -4.562 1 90 93 PHE A C 1
ATOM 737 O O . PHE A 1 93 ? 11.492 6.668 -5.117 1 90 93 PHE A O 1
ATOM 744 N N . VAL A 1 94 ? 11.195 8.727 -4.195 1 91.75 94 VAL A N 1
ATOM 745 C CA . VAL A 1 94 ? 9.742 8.641 -4.332 1 91.75 94 VAL A CA 1
ATOM 746 C C . VAL A 1 94 ? 9.32 9.227 -5.68 1 91.75 94 VAL A C 1
ATOM 748 O O . VAL A 1 94 ? 9.75 10.32 -6.051 1 91.75 94 VAL A O 1
ATOM 751 N N . THR A 1 95 ? 8.547 8.445 -6.371 1 89.62 95 THR A N 1
ATOM 752 C CA . THR A 1 95 ? 8.039 8.891 -7.664 1 89.62 95 THR A CA 1
ATOM 753 C C . THR A 1 95 ? 7.184 10.148 -7.5 1 89.62 95 THR A C 1
ATOM 755 O O . THR A 1 95 ? 6.426 10.273 -6.535 1 89.62 95 THR A O 1
ATOM 758 N N . PRO A 1 96 ? 7.242 11.078 -8.391 1 91.12 96 PRO A N 1
ATOM 759 C CA . PRO A 1 96 ? 6.52 12.352 -8.281 1 91.12 96 PRO A CA 1
ATOM 760 C C . PRO A 1 96 ? 5.016 12.164 -8.117 1 91.12 96 PRO A C 1
ATOM 762 O O . PRO A 1 96 ? 4.375 12.914 -7.379 1 91.12 96 PRO A O 1
ATOM 765 N N . GLU A 1 97 ? 4.414 11.117 -8.734 1 88.38 97 GLU A N 1
ATOM 766 C CA . GLU A 1 97 ? 2.975 10.891 -8.695 1 88.38 97 GLU A CA 1
ATOM 767 C C . GLU A 1 97 ? 2.52 10.516 -7.285 1 88.38 97 GLU A C 1
ATOM 769 O O . GLU A 1 97 ? 1.325 10.562 -6.98 1 88.38 97 GLU A O 1
ATOM 774 N N . ASP A 1 98 ? 3.506 10.133 -6.461 1 92.94 98 ASP A N 1
ATOM 775 C CA . ASP A 1 98 ? 3.17 9.719 -5.102 1 92.94 98 ASP A CA 1
ATOM 776 C C . ASP A 1 98 ? 3.406 10.852 -4.105 1 92.94 98 ASP A C 1
ATOM 778 O O . ASP A 1 98 ? 3.361 10.641 -2.893 1 92.94 98 ASP A O 1
ATOM 782 N N . GLN A 1 99 ? 3.664 12.062 -4.641 1 93.75 99 GLN A N 1
ATOM 783 C CA . GLN A 1 99 ? 3.807 13.305 -3.883 1 93.75 99 GLN A CA 1
ATOM 784 C C . GLN A 1 99 ? 2.807 14.352 -4.352 1 93.75 99 GLN A C 1
ATOM 786 O O . GLN A 1 99 ? 2.463 14.406 -5.535 1 93.75 99 GLN A O 1
ATOM 791 N N . ALA A 1 100 ? 2.271 15.094 -3.391 1 90.94 100 ALA A N 1
ATOM 792 C CA . ALA A 1 100 ? 1.329 16.156 -3.723 1 90.94 100 ALA A CA 1
ATOM 793 C C . ALA A 1 100 ? 1.404 17.297 -2.705 1 90.94 100 ALA A C 1
ATOM 795 O O . ALA A 1 100 ? 2.037 17.156 -1.656 1 90.94 100 ALA A O 1
ATOM 796 N N . ALA A 1 101 ? 0.89 18.453 -3.086 1 89.31 101 ALA A N 1
ATOM 797 C CA . ALA A 1 101 ? 0.687 19.578 -2.172 1 89.31 101 ALA A CA 1
ATOM 798 C C . ALA A 1 101 ? -0.793 19.922 -2.059 1 89.31 101 ALA A C 1
ATOM 800 O O . ALA A 1 101 ? -1.468 20.141 -3.07 1 89.31 101 ALA A O 1
ATOM 801 N N . LEU A 1 102 ? -1.271 19.766 -0.845 1 81.31 102 LEU A N 1
ATOM 802 C CA . LEU A 1 102 ? -2.646 20.188 -0.616 1 81.31 102 LEU A CA 1
ATOM 803 C C . LEU A 1 102 ? -2.73 21.703 -0.495 1 81.31 102 LEU A C 1
ATOM 805 O O . LEU A 1 102 ? -2.045 22.312 0.337 1 8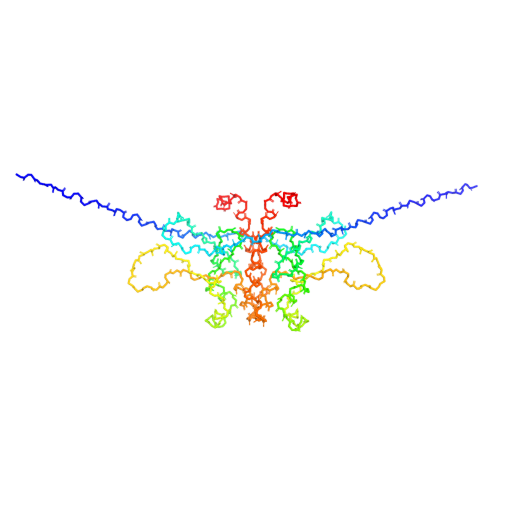1.31 102 LEU A O 1
ATOM 809 N N . SER A 1 103 ? -3.158 22.328 -1.513 1 69.12 103 SER A N 1
ATOM 810 C CA . SER A 1 103 ? -3.23 23.781 -1.521 1 69.12 103 SER A CA 1
ATOM 811 C C . SER A 1 103 ? -4.352 24.297 -0.617 1 69.12 103 SER A C 1
ATOM 813 O O . SER A 1 103 ? -5.418 23.672 -0.537 1 69.12 103 SER A O 1
ATOM 815 N N . SER A 1 104 ? -3.867 25.094 0.372 1 54.5 104 SER A N 1
ATOM 816 C CA . SER A 1 104 ? -4.902 25.844 1.08 1 54.5 104 SER A CA 1
ATOM 817 C C . SER A 1 104 ? -5.594 26.844 0.156 1 54.5 104 SER A C 1
ATOM 819 O O . SER A 1 104 ? -4.996 27.312 -0.815 1 54.5 104 SER A O 1
ATOM 821 N N . GLY A 1 105 ? -6.637 26.5 -0.506 1 48.06 105 GLY A N 1
ATOM 822 C CA . GLY A 1 105 ? -7.395 27.406 -1.354 1 48.06 105 GLY A CA 1
ATOM 823 C C . GLY A 1 105 ? -6.984 28.859 -1.193 1 48.06 105 GLY A C 1
ATOM 824 O O . GLY A 1 105 ? -7.602 29.75 -1.78 1 48.06 105 GLY A O 1
ATOM 825 N N . THR A 1 106 ? -6.277 29.234 -0.108 1 43.53 106 THR A N 1
ATOM 826 C CA . THR A 1 106 ? -6.23 30.688 -0.034 1 43.53 106 THR A CA 1
ATOM 827 C C . THR A 1 106 ? -5.297 31.266 -1.103 1 43.53 106 THR A C 1
ATOM 829 O O . THR A 1 106 ? -4.113 30.922 -1.145 1 43.53 106 THR A O 1
ATOM 832 N N . ASP A 1 107 ? -5.871 31.25 -2.279 1 41.06 107 ASP A N 1
ATOM 833 C CA . ASP A 1 107 ? -5.27 32 -3.361 1 41.06 107 ASP A CA 1
ATOM 834 C C . ASP A 1 107 ? -4.672 33.312 -2.84 1 41.06 107 ASP A C 1
ATOM 836 O O . ASP A 1 107 ? -5.191 34.406 -3.121 1 41.06 107 ASP A O 1
ATOM 840 N N . VAL A 1 108 ? -4.441 33.562 -1.534 1 41.38 108 VAL A N 1
ATOM 841 C CA . VAL A 1 108 ? -3.904 34.938 -1.454 1 41.38 108 VAL A CA 1
ATOM 842 C C . VAL A 1 108 ? -2.643 35.031 -2.307 1 41.38 108 VAL A C 1
ATOM 844 O O . VAL A 1 108 ? -1.7 34.25 -2.131 1 41.38 108 VAL A O 1
ATOM 847 N N . PRO A 1 109 ? -2.797 35.594 -3.477 1 39.72 109 PRO A N 1
ATOM 848 C CA . PRO A 1 109 ? -1.652 36 -4.301 1 39.72 109 PRO A CA 1
ATOM 849 C C . PRO A 1 109 ? -0.462 36.469 -3.475 1 39.72 109 PRO A C 1
ATOM 851 O O . PRO A 1 109 ? 0.425 37.156 -3.996 1 39.72 109 PRO A O 1
ATOM 854 N N . ASP A 1 110 ? -0.338 36.312 -2.141 1 42.84 110 ASP A N 1
ATOM 855 C CA . ASP A 1 110 ? 0.796 37.156 -1.771 1 42.84 110 ASP A CA 1
ATOM 856 C C . ASP A 1 110 ? 2.047 36.75 -2.559 1 42.84 110 ASP A C 1
ATOM 858 O O . ASP A 1 110 ? 2.152 35.625 -3.053 1 42.84 110 ASP A O 1
ATOM 862 N N . GLU A 1 111 ? 2.918 37.688 -2.773 1 43.03 111 GLU A N 1
ATOM 863 C CA . GLU A 1 111 ? 4.172 37.781 -3.512 1 43.03 111 GLU A CA 1
ATOM 864 C C . GLU A 1 111 ? 4.945 36.469 -3.496 1 43.03 111 GLU A C 1
ATOM 866 O O . GLU A 1 111 ? 5.52 36.094 -4.512 1 43.03 111 GLU A O 1
ATOM 871 N N . GLU A 1 112 ? 5.656 36.219 -2.359 1 44.25 112 GLU A N 1
ATOM 872 C CA . GLU A 1 112 ? 6.699 35.219 -2.291 1 44.25 112 GLU A CA 1
ATOM 873 C C . GLU A 1 112 ? 6.105 33.812 -2.365 1 44.25 112 GLU A C 1
ATOM 875 O O . GLU A 1 112 ? 5.316 33.406 -1.503 1 44.25 112 GLU A O 1
ATOM 880 N N . ASP A 1 113 ? 5.602 33.281 -3.523 1 42.62 113 ASP A N 1
ATOM 881 C CA . ASP A 1 113 ? 4.953 32.062 -4.043 1 42.62 113 ASP A CA 1
ATOM 882 C C . ASP A 1 113 ? 5.391 30.828 -3.266 1 42.62 113 ASP A C 1
ATOM 884 O O . ASP A 1 113 ? 6.312 30.125 -3.68 1 42.62 113 ASP A O 1
ATOM 888 N N . GLU A 1 114 ? 5.785 30.969 -2.057 1 46.03 114 GLU A N 1
ATOM 889 C CA . GLU A 1 114 ? 6.141 29.719 -1.398 1 46.03 114 GLU A CA 1
ATOM 890 C C . GLU A 1 114 ? 5.059 28.656 -1.604 1 46.03 114 GLU A C 1
ATOM 892 O O . GLU A 1 114 ? 3.867 28.969 -1.545 1 46.03 114 GLU A O 1
ATOM 897 N N . PRO A 1 115 ? 5.359 27.656 -2.371 1 52.5 115 PRO A N 1
ATOM 898 C CA . PRO A 1 115 ? 4.379 26.594 -2.59 1 52.5 115 PRO A CA 1
ATOM 899 C C . PRO A 1 115 ? 3.537 26.297 -1.35 1 52.5 115 PRO A C 1
ATOM 901 O O . PRO A 1 115 ? 4.078 25.906 -0.312 1 52.5 115 PRO A O 1
ATOM 904 N N . ASP A 1 116 ? 2.5 27.125 -0.962 1 61.94 116 ASP A N 1
ATOM 905 C CA . ASP A 1 116 ? 1.632 27.297 0.201 1 61.94 116 ASP A CA 1
ATOM 906 C C . ASP A 1 116 ? 0.866 26 0.5 1 61.94 116 ASP A C 1
ATOM 908 O O . ASP A 1 116 ? 0.112 25.938 1.473 1 61.94 116 ASP A O 1
ATOM 912 N N . GLY A 1 117 ? 1.144 24.891 -0.213 1 81 117 GLY A N 1
ATOM 913 C CA . GLY A 1 117 ? 0.284 23.766 0.121 1 81 117 GLY A CA 1
ATOM 914 C C . GLY A 1 117 ? 0.921 22.797 1.101 1 81 117 GLY A C 1
ATOM 915 O O . GLY A 1 117 ? 2.115 22.906 1.391 1 81 117 GLY A O 1
ATOM 916 N N . LEU A 1 118 ? 0.167 22.188 1.92 1 88.62 118 LEU A N 1
ATOM 917 C CA . LEU A 1 118 ? 0.612 21.109 2.797 1 88.62 118 LEU A CA 1
ATOM 918 C C . LEU A 1 118 ? 1.171 19.953 1.986 1 88.62 118 LEU A C 1
ATOM 920 O O . LEU A 1 118 ? 0.427 19.266 1.276 1 88.62 118 LEU A O 1
ATOM 924 N N . PRO A 1 119 ? 2.555 19.781 1.981 1 94.88 119 PRO A N 1
ATOM 925 C CA . PRO A 1 119 ? 3.111 18.656 1.227 1 94.88 119 PRO A CA 1
ATOM 926 C C . PRO A 1 119 ? 2.625 17.297 1.741 1 94.88 119 PRO A C 1
ATOM 928 O O . PRO A 1 119 ? 2.635 17.062 2.951 1 94.88 119 PRO A O 1
ATOM 931 N N . MET A 1 120 ? 2.178 16.469 0.875 1 96.5 120 MET A N 1
ATOM 932 C CA . MET A 1 120 ? 1.646 15.148 1.215 1 96.5 120 MET A CA 1
ATOM 933 C C . MET A 1 120 ? 2.363 14.047 0.434 1 96.5 120 MET A C 1
ATOM 935 O O . MET A 1 120 ? 2.904 14.305 -0.644 1 96.5 120 MET A O 1
ATOM 939 N N . ILE A 1 121 ? 2.426 12.82 0.961 1 97.19 121 ILE A N 1
ATOM 940 C CA . ILE A 1 121 ? 2.818 11.602 0.265 1 97.19 121 ILE A CA 1
ATOM 941 C C . ILE A 1 121 ? 1.764 10.516 0.484 1 97.19 121 ILE A C 1
ATOM 943 O O . ILE A 1 121 ? 1.064 10.523 1.5 1 97.19 121 ILE A O 1
ATOM 947 N N . ASN A 1 122 ? 1.619 9.641 -0.523 1 94.88 122 ASN A N 1
ATOM 948 C CA . ASN A 1 122 ? 0.586 8.625 -0.36 1 94.88 122 ASN A CA 1
ATOM 949 C C . ASN A 1 122 ? 1.142 7.359 0.292 1 94.88 122 ASN A C 1
ATOM 951 O O . ASN A 1 122 ? 2.334 7.285 0.591 1 94.88 122 ASN A O 1
ATOM 955 N N . GLU A 1 123 ? 0.316 6.457 0.585 1 94.94 123 GLU A N 1
ATOM 956 C CA . GLU A 1 123 ? 0.637 5.219 1.288 1 94.94 123 GLU A CA 1
ATOM 957 C C . GLU A 1 123 ? 1.761 4.461 0.586 1 94.94 123 GLU A C 1
ATOM 959 O O . GLU A 1 123 ? 2.635 3.891 1.241 1 94.94 123 GLU A O 1
ATOM 964 N N . ILE A 1 124 ? 1.755 4.434 -0.749 1 91.75 124 ILE A N 1
ATOM 965 C CA . ILE A 1 124 ? 2.771 3.725 -1.52 1 91.75 124 ILE A CA 1
ATOM 966 C C . ILE A 1 124 ? 4.152 4.297 -1.201 1 91.75 124 ILE A C 1
ATOM 968 O O . ILE A 1 124 ? 5.082 3.553 -0.888 1 91.75 124 ILE A O 1
ATOM 972 N N . ALA A 1 125 ? 4.262 5.598 -1.265 1 95.06 125 ALA A N 1
ATOM 973 C CA . ALA A 1 125 ? 5.512 6.277 -0.939 1 95.06 125 ALA A CA 1
ATOM 974 C C . ALA A 1 125 ? 5.98 5.918 0.468 1 95.06 125 ALA A C 1
ATOM 976 O O . ALA A 1 125 ? 7.176 5.727 0.701 1 95.06 125 ALA A O 1
ATOM 977 N N . VAL A 1 126 ? 5.062 5.84 1.401 1 97.06 126 VAL A N 1
ATOM 978 C CA . VAL A 1 126 ? 5.406 5.535 2.787 1 97.06 126 VAL A CA 1
ATOM 979 C C . VAL A 1 126 ? 6.02 4.141 2.873 1 97.06 126 VAL A C 1
ATOM 981 O O . VAL A 1 126 ? 7.043 3.945 3.535 1 97.06 126 VAL A O 1
ATOM 984 N N . TYR A 1 127 ? 5.422 3.191 2.168 1 94.25 127 TYR A N 1
ATOM 985 C CA . TYR A 1 127 ? 5.965 1.838 2.164 1 94.25 127 TYR A CA 1
ATOM 986 C C . TYR A 1 127 ? 7.363 1.815 1.559 1 94.25 127 TYR A C 1
ATOM 988 O O . TYR A 1 127 ? 8.258 1.137 2.07 1 94.25 127 TYR A O 1
ATOM 996 N N . GLU A 1 128 ? 7.551 2.512 0.488 1 92.81 128 GLU A N 1
ATOM 997 C CA . GLU A 1 128 ? 8.859 2.566 -0.157 1 92.81 128 GLU A CA 1
ATOM 998 C C . GLU A 1 128 ? 9.914 3.154 0.778 1 92.81 128 GLU A C 1
ATOM 1000 O O . GLU A 1 128 ? 11.031 2.639 0.87 1 92.81 128 GLU A O 1
ATOM 1005 N N . ILE A 1 129 ? 9.578 4.211 1.452 1 95.81 129 ILE A N 1
ATOM 1006 C CA . ILE A 1 129 ? 10.492 4.867 2.383 1 95.81 129 ILE A CA 1
ATOM 1007 C C . ILE A 1 129 ? 10.836 3.912 3.523 1 95.81 129 ILE A C 1
ATOM 1009 O O . ILE A 1 129 ? 12.008 3.76 3.881 1 95.81 129 ILE A O 1
ATOM 1013 N N . MET A 1 130 ? 9.852 3.23 4.066 1 95.38 130 MET A N 1
ATOM 1014 C CA . MET A 1 130 ? 10.086 2.307 5.176 1 95.38 130 MET A CA 1
ATOM 1015 C C . MET A 1 130 ? 10.984 1.152 4.738 1 95.38 130 MET A C 1
ATOM 1017 O O . MET A 1 130 ? 11.789 0.656 5.527 1 95.38 130 MET A O 1
ATOM 1021 N N . ALA A 1 131 ? 10.867 0.712 3.516 1 92.31 131 ALA A N 1
ATOM 1022 C CA . ALA A 1 131 ? 11.672 -0.386 2.99 1 92.31 131 ALA A CA 1
ATOM 1023 C C . ALA A 1 131 ? 13.133 0.024 2.854 1 92.31 131 ALA A C 1
ATOM 1025 O O . ALA A 1 131 ? 14.031 -0.783 3.092 1 92.31 131 ALA A O 1
ATOM 1026 N N . ARG A 1 132 ? 13.344 1.262 2.512 1 91.25 132 ARG A N 1
ATOM 1027 C CA . ARG A 1 132 ? 14.703 1.762 2.291 1 91.25 132 ARG A CA 1
ATOM 1028 C C . ARG A 1 132 ? 15.336 2.223 3.6 1 91.25 132 ARG A C 1
ATOM 1030 O O . ARG A 1 132 ? 16.562 2.176 3.754 1 91.25 132 ARG A O 1
ATOM 1037 N N . PHE A 1 133 ? 14.461 2.668 4.457 1 92.88 133 PHE A N 1
ATOM 1038 C CA . PHE A 1 133 ? 14.898 3.166 5.758 1 92.88 133 PHE A CA 1
ATOM 1039 C C . PHE A 1 133 ? 14.203 2.414 6.887 1 92.88 133 PHE A C 1
ATOM 1041 O O . PHE A 1 133 ? 13.297 2.947 7.527 1 92.88 133 PHE A O 1
ATOM 1048 N N . PRO A 1 134 ? 14.695 1.276 7.129 1 91 134 PRO A N 1
ATOM 1049 C CA . PRO A 1 134 ? 14.047 0.476 8.164 1 91 134 PRO A CA 1
ATOM 1050 C C . PRO A 1 134 ? 14.383 0.952 9.578 1 91 134 PRO A C 1
ATOM 1052 O O . PRO A 1 134 ? 14.992 0.212 10.352 1 91 134 PRO A O 1
ATOM 1055 N N . THR A 1 135 ? 13.938 2.188 9.945 1 95.62 135 THR A N 1
ATOM 1056 C CA . THR A 1 135 ? 14.148 2.777 11.266 1 95.62 135 THR A CA 1
ATOM 1057 C C . THR A 1 135 ? 13.312 2.055 12.32 1 95.62 135 THR A C 1
ATOM 1059 O O . THR A 1 135 ? 12.367 1.34 11.984 1 95.62 135 THR A O 1
ATOM 1062 N N . PRO A 1 136 ? 13.547 2.199 13.539 1 95.12 136 PRO A N 1
ATOM 1063 C CA . PRO A 1 136 ? 12.875 1.445 14.594 1 95.12 136 PRO A CA 1
ATOM 1064 C C . PRO A 1 136 ? 11.359 1.622 14.578 1 95.12 136 PRO A C 1
ATOM 1066 O O . PRO A 1 136 ? 10.617 0.652 14.758 1 95.12 136 PRO A O 1
ATOM 1069 N N . PRO A 1 137 ? 10.75 2.758 14.273 1 96.81 137 PRO A N 1
ATOM 1070 C CA . PRO A 1 137 ? 9.289 2.908 14.32 1 96.81 137 PRO A CA 1
ATOM 1071 C C . PRO A 1 137 ? 8.586 2.164 13.188 1 96.81 137 PRO A C 1
ATOM 1073 O O . PRO A 1 137 ? 7.359 2.008 13.219 1 96.81 137 PRO A O 1
ATOM 1076 N N . THR A 1 138 ? 9.344 1.702 12.188 1 94.25 138 THR A N 1
ATOM 1077 C CA . THR A 1 138 ? 8.758 1.093 11 1 94.25 138 THR A CA 1
ATOM 1078 C C . THR A 1 138 ? 7.836 -0.059 11.375 1 94.25 138 THR A C 1
ATOM 1080 O O . THR A 1 138 ? 6.746 -0.194 10.82 1 94.25 138 THR A O 1
ATOM 1083 N N . GLY A 1 139 ? 8.242 -0.846 12.375 1 90.88 139 GLY A N 1
ATOM 1084 C CA . GLY A 1 139 ? 7.457 -1.999 12.789 1 90.88 139 GLY A CA 1
ATOM 1085 C C . GLY A 1 139 ? 6.113 -1.625 13.375 1 90.88 139 GLY A C 1
ATOM 1086 O O . GLY A 1 139 ? 5.152 -2.391 13.273 1 90.88 139 GLY A O 1
ATOM 1087 N N . ARG A 1 140 ? 5.973 -0.48 13.945 1 93.94 140 ARG A N 1
ATOM 1088 C CA . ARG A 1 140 ? 4.738 -0.002 14.555 1 93.94 140 ARG A CA 1
ATOM 1089 C C . ARG A 1 140 ? 3.934 0.842 13.57 1 93.94 140 ARG A C 1
ATOM 1091 O O . ARG A 1 140 ? 2.703 0.896 13.656 1 93.94 140 ARG A O 1
ATOM 1098 N N . PHE A 1 141 ? 4.656 1.457 12.695 1 95.75 141 PHE A N 1
ATOM 1099 C CA . PHE A 1 141 ? 3.996 2.346 11.742 1 95.75 141 PHE A CA 1
ATOM 1100 C C . PHE A 1 141 ? 3.227 1.545 10.695 1 95.75 141 PHE A C 1
ATOM 1102 O O . PHE A 1 141 ? 2.154 1.962 10.258 1 95.75 141 PHE A O 1
ATOM 1109 N N . LYS A 1 142 ? 3.719 0.404 10.359 1 91.75 142 LYS A N 1
ATOM 1110 C CA . LYS A 1 142 ? 3.121 -0.421 9.312 1 91.75 142 LYS A CA 1
ATOM 1111 C C . LYS A 1 142 ? 1.701 -0.837 9.688 1 91.75 142 LYS A C 1
ATOM 1113 O O . LYS A 1 142 ? 0.751 -0.545 8.953 1 91.75 142 LYS A O 1
ATOM 1118 N N . PRO A 1 143 ? 1.5 -1.479 10.82 1 87.81 143 PRO A N 1
ATOM 1119 C CA . PRO A 1 143 ? 0.124 -1.812 11.195 1 87.81 143 PRO A CA 1
ATOM 1120 C C . PRO A 1 143 ? -0.753 -0.576 11.383 1 87.81 143 PRO A C 1
ATOM 1122 O O . PRO A 1 143 ? -1.956 -0.622 11.109 1 87.81 143 PRO A O 1
ATOM 1125 N N . TRP A 1 144 ? -0.204 0.495 11.867 1 92.94 144 TRP A N 1
ATOM 1126 C CA . TRP A 1 144 ? -0.956 1.738 12 1 92.94 144 TRP A CA 1
ATOM 1127 C C . TRP A 1 144 ? -1.453 2.223 10.648 1 92.94 144 TRP A C 1
ATOM 1129 O O . TRP A 1 144 ? -2.607 2.633 10.508 1 92.94 144 TRP A O 1
ATOM 1139 N N . LEU A 1 145 ? -0.577 2.145 9.633 1 94.56 145 LEU A N 1
ATOM 1140 C CA . LEU A 1 145 ? -0.913 2.561 8.273 1 94.56 145 LEU A CA 1
ATOM 1141 C C . LEU A 1 145 ? -2.051 1.714 7.715 1 94.56 145 LEU A C 1
ATOM 1143 O O . LEU A 1 145 ? -2.959 2.238 7.062 1 94.56 145 LEU A O 1
ATOM 1147 N N . LEU A 1 146 ? -2.012 0.449 7.977 1 87.75 146 LEU A N 1
ATOM 1148 C CA . LEU A 1 146 ? -3.074 -0.445 7.535 1 87.75 146 LEU A CA 1
ATOM 1149 C C . LEU A 1 146 ? -4.398 -0.092 8.203 1 87.75 146 LEU A C 1
ATOM 1151 O O . LEU A 1 146 ? -5.453 -0.136 7.57 1 87.75 146 LEU A O 1
ATOM 1155 N N . ARG A 1 147 ? -4.336 0.24 9.438 1 88 147 ARG A N 1
ATOM 1156 C CA . ARG A 1 147 ? -5.535 0.669 10.141 1 88 147 ARG A CA 1
ATOM 1157 C C . ARG A 1 147 ? -6.09 1.959 9.547 1 88 147 ARG A C 1
ATOM 1159 O O . ARG A 1 147 ? -7.309 2.141 9.469 1 88 147 ARG A O 1
ATOM 1166 N N . LEU A 1 148 ? -5.199 2.83 9.219 1 92.12 148 LEU A N 1
ATOM 1167 C CA . LEU A 1 148 ? -5.602 4.074 8.57 1 92.12 148 LEU A CA 1
ATOM 1168 C C . LEU A 1 148 ? -6.336 3.793 7.266 1 92.12 148 LEU A C 1
ATOM 1170 O O . LEU A 1 148 ? -7.367 4.406 6.984 1 92.12 148 LEU A O 1
ATOM 1174 N N . ARG A 1 149 ? -5.812 2.852 6.477 1 90.81 149 ARG A N 1
ATOM 1175 C CA . ARG A 1 149 ? -6.477 2.428 5.25 1 90.81 149 ARG A CA 1
ATOM 1176 C C . ARG A 1 149 ? -7.891 1.937 5.531 1 90.81 149 ARG A C 1
ATOM 1178 O O . ARG A 1 149 ? -8.836 2.316 4.836 1 90.81 149 ARG A O 1
ATOM 1185 N N . HIS A 1 150 ? -8.031 1.128 6.535 1 86 150 HIS A N 1
ATOM 1186 C CA . HIS A 1 150 ? -9.336 0.613 6.93 1 86 150 HIS A CA 1
ATOM 1187 C C . HIS A 1 150 ? -10.281 1.747 7.305 1 86 150 HIS A C 1
ATOM 1189 O O . HIS A 1 150 ? -11.453 1.735 6.918 1 86 150 HIS A O 1
ATOM 1195 N N . LEU A 1 151 ? -9.758 2.631 8.078 1 85.38 151 LEU A N 1
ATOM 1196 C CA . LEU A 1 151 ? -10.539 3.773 8.539 1 85.38 151 LEU A CA 1
ATOM 1197 C C . LEU A 1 151 ? -11.117 4.543 7.352 1 85.38 151 LEU A C 1
ATOM 1199 O O . LEU A 1 151 ? -12.32 4.824 7.316 1 85.38 151 LEU A O 1
ATOM 1203 N N . PHE A 1 152 ? -10.352 4.832 6.336 1 86.94 152 PHE A N 1
ATOM 1204 C CA . PHE A 1 152 ? -10.82 5.609 5.199 1 86.94 152 PHE A CA 1
ATOM 1205 C C . PHE A 1 152 ? -11.766 4.781 4.328 1 86.94 152 PHE A C 1
ATOM 1207 O O . PHE A 1 152 ? -12.711 5.316 3.75 1 86.94 152 PHE A O 1
ATOM 1214 N N . PHE A 1 153 ? -11.461 3.463 4.203 1 82.56 153 PHE A N 1
ATOM 1215 C CA . PHE A 1 153 ? -12.383 2.562 3.516 1 82.56 153 PHE A CA 1
ATOM 1216 C C . PHE A 1 153 ? -13.773 2.641 4.129 1 82.56 153 PHE A C 1
ATOM 1218 O O . PHE A 1 153 ? -14.766 2.828 3.418 1 82.56 153 PHE A O 1
ATOM 1225 N N . GLU A 1 154 ? -13.828 2.559 5.391 1 78.75 154 GLU A N 1
ATOM 1226 C CA . GLU A 1 154 ? -15.102 2.596 6.105 1 78.75 154 GLU A CA 1
ATOM 1227 C C . GLU A 1 154 ? -15.766 3.967 5.988 1 78.75 154 GLU A C 1
ATOM 1229 O O . GLU A 1 154 ? -16.969 4.062 5.781 1 78.75 154 GLU A O 1
ATOM 1234 N N . LEU A 1 155 ? -14.992 5.035 6.16 1 75.5 155 LEU A N 1
ATOM 1235 C CA . LEU A 1 155 ? -15.508 6.395 6.09 1 75.5 155 LEU A CA 1
ATOM 1236 C C . LEU A 1 155 ? -16.156 6.664 4.73 1 75.5 155 LEU A C 1
ATOM 1238 O O . LEU A 1 155 ? -17.156 7.383 4.645 1 75.5 155 LEU A O 1
ATOM 1242 N N . MET A 1 156 ? -15.594 6.004 3.693 1 75.81 156 MET A N 1
ATOM 1243 C CA . MET A 1 156 ? -16.062 6.305 2.342 1 75.81 156 MET A CA 1
ATOM 1244 C C . MET A 1 156 ? -17.188 5.367 1.936 1 75.81 156 MET A C 1
ATOM 1246 O O . MET A 1 156 ? -17.938 5.652 0.992 1 75.81 156 MET A O 1
ATOM 1250 N N . THR A 1 157 ? -17.25 4.203 2.451 1 72.62 157 THR A N 1
ATOM 1251 C CA . THR A 1 157 ? -18.312 3.26 2.092 1 72.62 157 THR A CA 1
ATOM 1252 C C . THR A 1 157 ? -19.516 3.43 3.002 1 72.62 157 THR A C 1
ATOM 1254 O O . THR A 1 157 ? -20.641 3.109 2.611 1 72.62 157 THR A O 1
ATOM 1257 N N . ARG A 1 158 ? -19.172 3.531 4.227 1 62.34 158 ARG A N 1
ATOM 1258 C CA . ARG A 1 158 ? -20.312 3.682 5.125 1 62.34 158 ARG A CA 1
ATOM 1259 C C . ARG A 1 158 ? -20.891 5.098 5.059 1 62.34 158 ARG A C 1
ATOM 1261 O O . ARG A 1 158 ? -20.141 6.055 4.809 1 62.34 158 ARG A O 1
ATOM 1268 N N . ASP A 1 159 ? -21.812 5.438 4.113 1 50.66 159 ASP A N 1
ATOM 1269 C CA . ASP A 1 159 ? -22.562 6.688 4.047 1 50.66 159 ASP A CA 1
ATOM 1270 C C . ASP A 1 159 ? -22.422 7.48 5.348 1 50.66 159 ASP A C 1
ATOM 1272 O O . ASP A 1 159 ? -23.016 8.547 5.496 1 50.66 159 ASP A O 1
ATOM 1276 N N . ASP A 1 160 ? -21.938 7.027 6.383 1 41.31 160 ASP A N 1
ATOM 1277 C CA . ASP A 1 160 ? -22.031 7.758 7.641 1 41.31 160 ASP A CA 1
ATOM 1278 C C . ASP A 1 160 ? -20.984 8.859 7.715 1 41.31 160 ASP A C 1
ATOM 1280 O O . ASP A 1 160 ? -19.969 8.719 8.406 1 41.31 160 ASP A O 1
ATOM 1284 N N . GLU A 1 161 ? -20.359 9.297 6.812 1 40.69 161 GLU A N 1
ATOM 1285 C CA . GLU A 1 161 ? -19.562 10.516 6.965 1 40.69 161 GLU A CA 1
ATOM 1286 C C . GLU A 1 161 ? -20.078 11.375 8.117 1 40.69 161 GLU A C 1
ATOM 1288 O O . GLU A 1 161 ? -19.297 11.977 8.852 1 40.69 161 GLU A O 1
ATOM 1293 N N . ALA A 1 162 ? -21.422 11.617 8.031 1 34.34 162 ALA A N 1
ATOM 1294 C CA . ALA A 1 162 ? -22.172 12.406 9.008 1 34.34 162 ALA A CA 1
ATOM 1295 C C . ALA A 1 162 ? -22.016 11.836 10.414 1 34.34 162 ALA A C 1
ATOM 1297 O O . ALA A 1 162 ? -22 12.578 11.391 1 34.34 162 ALA A O 1
ATOM 1298 N N . THR A 1 163 ? -22.109 10.508 10.617 1 36.22 163 THR A N 1
ATOM 1299 C CA . THR A 1 163 ? -22.203 9.969 11.969 1 36.22 163 THR A CA 1
ATOM 1300 C C . THR A 1 163 ? -20.844 10.008 12.664 1 36.22 163 THR A C 1
ATOM 1302 O O . THR A 1 163 ? -20.781 10.023 13.891 1 36.22 163 THR A O 1
ATOM 1305 N N . PHE A 1 164 ? -19.766 9.789 12.172 1 36.12 164 PHE A N 1
ATOM 1306 C CA . PHE A 1 164 ? -18.484 9.883 12.891 1 36.12 164 PHE A CA 1
ATOM 1307 C C . PHE A 1 164 ? -18.188 11.328 13.258 1 36.12 164 PHE A C 1
ATOM 1309 O O . PHE A 1 164 ? -17.594 11.594 14.305 1 36.12 164 PHE A O 1
ATOM 1316 N N . LEU A 1 165 ? -18.391 12.273 12.43 1 33.16 165 LEU A N 1
ATOM 1317 C CA . LEU A 1 165 ? -18.266 13.68 12.812 1 33.16 165 LEU A CA 1
ATOM 1318 C C . LEU A 1 165 ? -19.234 14.023 13.938 1 33.16 165 LEU A C 1
ATOM 1320 O O . LEU A 1 165 ? -19.047 15.016 14.641 1 33.16 165 LEU A O 1
ATOM 1324 N N . LEU A 1 166 ? -20.422 13.523 13.875 1 28.89 166 LEU A N 1
ATOM 1325 C CA . LEU A 1 166 ? -21.406 13.945 14.859 1 28.89 166 LEU A CA 1
ATOM 1326 C C . LEU A 1 166 ? -21.188 13.234 16.188 1 28.89 166 LEU A C 1
ATOM 1328 O O . LEU A 1 166 ? -21.766 13.633 17.219 1 28.89 166 LEU A O 1
ATOM 1332 N N . GLN A 1 167 ? -20.656 11.953 16.281 1 29.38 167 GLN A N 1
ATOM 1333 C CA . GLN A 1 167 ? -20.609 11.602 17.703 1 29.38 167 GLN A CA 1
ATOM 1334 C C . GLN A 1 167 ? -19.406 12.242 18.391 1 29.38 167 GLN A C 1
ATOM 1336 O O . GLN A 1 167 ? -18.359 12.43 17.766 1 29.38 167 GLN A O 1
ATOM 1341 N N . MET B 1 1 ? -27.609 66.625 -22.812 1 33 1 MET B N 1
ATOM 1342 C CA . MET B 1 1 ? -26.891 65.375 -23.078 1 33 1 MET B CA 1
ATOM 1343 C C . MET B 1 1 ? -26.688 64.625 -21.781 1 33 1 MET B C 1
ATOM 1345 O O . MET B 1 1 ? -26.031 65.062 -20.859 1 33 1 MET B O 1
ATOM 1349 N N . PRO B 1 2 ? -27.578 63.656 -21.359 1 33.09 2 PRO B N 1
ATOM 1350 C CA . PRO B 1 2 ? -27.594 63.062 -20.031 1 33.09 2 PRO B CA 1
ATOM 1351 C C . PRO B 1 2 ? -26.359 62.219 -19.75 1 33.09 2 PRO B C 1
ATOM 1353 O O . PRO B 1 2 ? -25.672 61.812 -20.688 1 33.09 2 PRO B O 1
ATOM 1356 N N . ALA B 1 3 ? -26.047 61.719 -18.438 1 36.06 3 ALA B N 1
ATOM 1357 C CA . ALA B 1 3 ? -25.156 61.219 -17.406 1 36.06 3 ALA B CA 1
ATOM 1358 C C . ALA B 1 3 ? -24.875 59.719 -17.578 1 36.06 3 ALA B C 1
ATOM 1360 O O . ALA B 1 3 ? -24.297 59.094 -16.703 1 36.06 3 ALA B O 1
ATOM 1361 N N . LEU B 1 4 ? -24.719 59.094 -18.719 1 34.5 4 LEU B N 1
ATOM 1362 C CA . LEU B 1 4 ? -24.828 57.625 -18.562 1 34.5 4 LEU B CA 1
ATOM 1363 C C . LEU B 1 4 ? -23.797 57.125 -17.562 1 34.5 4 LEU B C 1
ATOM 1365 O O . LEU B 1 4 ? -22.594 57.25 -17.797 1 34.5 4 LEU B O 1
ATOM 1369 N N . ALA B 1 5 ? -24.125 56.969 -16.266 1 34.16 5 ALA B N 1
ATOM 1370 C CA . ALA B 1 5 ? -23.391 56.375 -15.148 1 34.16 5 ALA B CA 1
ATOM 1371 C C . ALA B 1 5 ? -23.016 54.938 -15.469 1 34.16 5 ALA B C 1
ATOM 1373 O O . ALA B 1 5 ? -23.859 54.125 -15.828 1 34.16 5 ALA B O 1
ATOM 1374 N N . HIS B 1 6 ? -21.812 54.688 -15.977 1 31.61 6 HIS B N 1
ATOM 1375 C CA . HIS B 1 6 ? -21.188 53.375 -16.125 1 31.61 6 HIS B CA 1
ATOM 1376 C C . HIS B 1 6 ? -21.234 52.594 -14.828 1 31.61 6 HIS B C 1
ATOM 1378 O O . HIS B 1 6 ? -20.719 53.031 -13.805 1 31.61 6 HIS B O 1
ATOM 1384 N N . ARG B 1 7 ? -22.281 51.812 -14.523 1 31.95 7 ARG B N 1
ATOM 1385 C CA . ARG B 1 7 ? -22.375 50.844 -13.422 1 31.95 7 ARG B CA 1
ATOM 1386 C C . ARG B 1 7 ? -21.219 49.844 -13.469 1 31.95 7 ARG B C 1
ATOM 1388 O O . ARG B 1 7 ? -21.078 49.094 -14.43 1 31.95 7 ARG B O 1
ATOM 1395 N N . ARG B 1 8 ? -20.062 50.156 -12.82 1 31.98 8 ARG B N 1
ATOM 1396 C CA . ARG B 1 8 ? -19.016 49.188 -12.5 1 31.98 8 ARG B CA 1
ATOM 1397 C C . ARG B 1 8 ? -19.594 47.938 -11.883 1 31.98 8 ARG B C 1
ATOM 1399 O O . ARG B 1 8 ? -20.25 48 -10.844 1 31.98 8 ARG B O 1
ATOM 1406 N N . SER B 1 9 ? -20.078 46.969 -12.703 1 30.34 9 SER B N 1
ATOM 1407 C CA . SER B 1 9 ? -20.375 45.625 -12.227 1 30.34 9 SER B CA 1
ATOM 1408 C C . SER B 1 9 ? -19.281 45.125 -11.305 1 30.34 9 SER B C 1
ATOM 1410 O O . SER B 1 9 ? -18.109 45.125 -11.664 1 30.34 9 SER B O 1
ATOM 1412 N N . ASP B 1 10 ? -19.422 45.312 -10.016 1 28.53 10 ASP B N 1
ATOM 1413 C CA . ASP B 1 10 ? -18.688 44.656 -8.945 1 28.53 10 ASP B CA 1
ATOM 1414 C C . ASP B 1 10 ? -18.609 43.125 -9.195 1 28.53 10 ASP B C 1
ATOM 1416 O O . ASP B 1 10 ? -19.641 42.438 -9.164 1 28.53 10 ASP B O 1
ATOM 1420 N N . ILE B 1 11 ? -17.891 42.688 -10.156 1 30.94 11 ILE B N 1
ATOM 1421 C CA . ILE B 1 11 ? -17.562 41.25 -10.219 1 30.94 11 ILE B CA 1
ATOM 1422 C C . ILE B 1 11 ? -17.047 40.781 -8.859 1 30.94 11 ILE B C 1
ATOM 1424 O O . ILE B 1 11 ? -15.977 41.188 -8.414 1 30.94 11 ILE B O 1
ATOM 1428 N N . ALA B 1 12 ? -17.938 40.562 -7.867 1 32.56 12 ALA B N 1
ATOM 1429 C CA . ALA B 1 12 ? -17.672 39.781 -6.664 1 32.56 12 ALA B CA 1
ATOM 1430 C C . ALA B 1 12 ? -16.844 38.531 -6.988 1 32.56 12 ALA B C 1
ATOM 1432 O O . ALA B 1 12 ? -17.281 37.688 -7.762 1 32.56 12 ALA B O 1
ATOM 1433 N N . SER B 1 13 ? -15.633 38.75 -7.18 1 32.69 13 SER B N 1
ATOM 1434 C CA . SER B 1 13 ? -14.703 37.625 -7.121 1 32.69 13 SER B CA 1
ATOM 1435 C C . SER B 1 13 ? -15.023 36.719 -5.949 1 32.69 13 SER B C 1
ATOM 1437 O O . SER B 1 13 ? -14.836 37.094 -4.789 1 32.69 13 SER B O 1
ATOM 1439 N N . GLY B 1 14 ? -16.172 36.062 -5.902 1 31.77 14 GLY B N 1
ATOM 1440 C CA . GLY B 1 14 ? -16.391 35 -4.949 1 31.77 14 GLY B CA 1
ATOM 1441 C C . GLY B 1 14 ? -15.156 34.125 -4.73 1 31.77 14 GLY B C 1
ATOM 1442 O O . GLY B 1 14 ? -14.727 33.406 -5.637 1 31.77 14 GLY B O 1
ATOM 1443 N N . THR B 1 15 ? -14.188 34.688 -4.008 1 30.58 15 THR B N 1
ATOM 1444 C CA . THR B 1 15 ? -13.062 33.906 -3.502 1 30.58 15 THR B CA 1
ATOM 1445 C C . THR B 1 15 ? -13.539 32.625 -2.869 1 30.58 15 THR B C 1
ATOM 1447 O O . THR B 1 15 ? -14.188 32.625 -1.819 1 30.58 15 THR B O 1
ATOM 1450 N N . ARG B 1 16 ? -13.969 31.672 -3.639 1 33.91 16 ARG B N 1
ATOM 1451 C CA . ARG B 1 16 ? -14.266 30.328 -3.141 1 33.91 16 ARG B CA 1
ATOM 1452 C C . ARG B 1 16 ? -13.109 29.781 -2.303 1 33.91 16 ARG B C 1
ATOM 1454 O O . ARG B 1 16 ? -12.047 29.453 -2.84 1 33.91 16 ARG B O 1
ATOM 1461 N N . THR B 1 17 ? -12.969 30.266 -1.079 1 33.75 17 THR B N 1
ATOM 1462 C CA . THR B 1 17 ? -12.047 29.766 -0.07 1 33.75 17 THR B CA 1
ATOM 1463 C C . THR B 1 17 ? -12.242 28.266 0.151 1 33.75 17 THR B C 1
ATOM 1465 O O . THR B 1 17 ? -13.344 27.828 0.492 1 33.75 17 THR B O 1
ATOM 1468 N N . THR B 1 18 ? -11.562 27.469 -0.62 1 41.84 18 THR B N 1
ATOM 1469 C CA . THR B 1 18 ? -11.602 26.047 -0.319 1 41.84 18 THR B CA 1
ATOM 1470 C C . THR B 1 18 ? -11.18 25.781 1.126 1 41.84 18 THR B C 1
ATOM 1472 O O . THR B 1 18 ? -10.062 26.109 1.521 1 41.84 18 THR B O 1
ATOM 1475 N N . ALA B 1 19 ? -12.086 25.719 1.978 1 47.06 19 ALA B N 1
ATOM 1476 C CA . ALA B 1 19 ? -11.852 25.562 3.412 1 47.06 19 ALA B CA 1
ATOM 1477 C C . ALA B 1 19 ? -11.305 24.172 3.73 1 47.06 19 ALA B C 1
ATOM 1479 O O . ALA B 1 19 ? -11.773 23.172 3.178 1 47.06 19 ALA B O 1
ATOM 1480 N N . LEU B 1 20 ? -10.016 24.047 3.938 1 52.94 20 LEU B N 1
ATOM 1481 C CA . LEU B 1 20 ? -9.469 22.891 4.617 1 52.94 20 LEU B CA 1
ATOM 1482 C C . LEU B 1 20 ? -10.188 22.641 5.941 1 52.94 20 LEU B C 1
ATOM 1484 O O . LEU B 1 20 ? -10.266 23.547 6.785 1 52.94 20 LEU B O 1
ATOM 1488 N N . THR B 1 21 ? -11.031 21.641 5.969 1 61.56 21 THR B N 1
ATOM 1489 C CA . THR B 1 21 ? -11.625 21.266 7.246 1 61.56 21 THR B CA 1
ATOM 1490 C C . THR B 1 21 ? -10.734 20.281 7.988 1 61.56 21 THR B C 1
ATOM 1492 O O . THR B 1 21 ? -10.219 19.328 7.391 1 61.56 21 THR B O 1
ATOM 1495 N N . ASP B 1 22 ? -10.258 20.641 9.109 1 62.59 22 ASP B N 1
ATOM 1496 C CA . ASP B 1 22 ? -9.391 19.859 9.984 1 62.59 22 ASP B CA 1
ATOM 1497 C C . ASP B 1 22 ? -10.211 19.109 11.031 1 62.59 22 ASP B C 1
ATOM 1499 O O . ASP B 1 22 ? -10.953 19.719 11.805 1 62.59 22 ASP B O 1
ATOM 1503 N N . HIS B 1 23 ? -10.328 17.766 10.914 1 64.75 23 HIS B N 1
ATOM 1504 C CA . HIS B 1 23 ? -11.039 16.922 11.875 1 64.75 23 HIS B CA 1
ATOM 1505 C C . HIS B 1 23 ? -10.062 16.078 12.695 1 64.75 23 HIS B C 1
ATOM 1507 O O . HIS B 1 23 ? -9.023 15.656 12.188 1 64.75 23 HIS B O 1
ATOM 1513 N N . ARG B 1 24 ? -10.32 16.016 14.016 1 62 24 ARG B N 1
ATOM 1514 C CA . ARG B 1 24 ? -9.562 15.117 14.875 1 62 24 ARG B CA 1
ATOM 1515 C C . ARG B 1 24 ? -10.305 13.797 15.078 1 62 24 ARG B C 1
ATOM 1517 O O . ARG B 1 24 ? -11.492 13.797 15.406 1 62 24 ARG B O 1
ATOM 1524 N N . PHE B 1 25 ? -9.648 12.742 14.617 1 52.53 25 PHE B N 1
ATOM 1525 C CA . PHE B 1 25 ? -10.219 11.422 14.875 1 52.53 25 PHE B CA 1
ATOM 1526 C C . PHE B 1 25 ? -9.82 10.93 16.266 1 52.53 25 PHE B C 1
ATOM 1528 O O . PHE B 1 25 ? -8.641 10.734 16.547 1 52.53 25 PHE B O 1
ATOM 1535 N N . ARG B 1 26 ? -10.727 11.039 17.25 1 51.38 26 ARG B N 1
ATOM 1536 C CA . ARG B 1 26 ? -10.469 10.594 18.609 1 51.38 26 ARG B CA 1
ATOM 1537 C C . ARG B 1 26 ? -10.742 9.094 18.75 1 51.38 26 ARG B C 1
ATOM 1539 O O . ARG B 1 26 ? -10.617 8.547 19.859 1 51.38 26 ARG B O 1
ATOM 1546 N N . GLY B 1 27 ? -11.156 8.469 17.75 1 45.47 27 GLY B N 1
ATOM 1547 C CA . GLY B 1 27 ? -11.438 7.055 17.891 1 45.47 27 GLY B CA 1
ATOM 1548 C C . GLY B 1 27 ? -10.195 6.188 17.812 1 45.47 27 GLY B C 1
ATOM 1549 O O . GLY B 1 27 ? -9.156 6.629 17.328 1 45.47 27 GLY B O 1
ATOM 1550 N N . ARG B 1 28 ? -10.195 5.133 18.797 1 45.69 28 ARG B N 1
ATOM 1551 C CA . ARG B 1 28 ? -9.156 4.113 18.703 1 45.69 28 ARG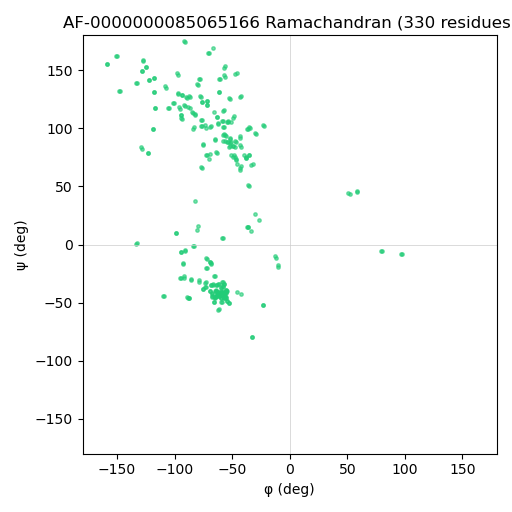 B CA 1
ATOM 1552 C C . ARG B 1 28 ? -9.266 3.324 17.406 1 45.69 28 ARG B C 1
ATOM 1554 O O . ARG B 1 28 ? -10.367 2.916 17.016 1 45.69 28 ARG B O 1
ATOM 1561 N N . ILE B 1 29 ? -8.305 3.596 16.609 1 44 29 ILE B N 1
ATOM 1562 C CA . ILE B 1 29 ? -8.273 2.682 15.469 1 44 29 ILE B CA 1
ATOM 1563 C C . ILE B 1 29 ? -8.281 1.238 15.961 1 44 29 ILE B C 1
ATOM 1565 O O . ILE B 1 29 ? -7.348 0.804 16.641 1 44 29 ILE B O 1
ATOM 1569 N N . THR B 1 30 ? -9.398 0.634 16.266 1 43.31 30 THR B N 1
ATOM 1570 C CA . THR B 1 30 ? -9.547 -0.722 16.781 1 43.31 30 THR B CA 1
ATOM 1571 C C . THR B 1 30 ? -8.688 -1.7 15.984 1 43.31 30 THR B C 1
ATOM 1573 O O . THR B 1 30 ? -8.305 -1.419 14.844 1 43.31 30 THR B O 1
ATOM 1576 N N . SER B 1 31 ? -8.203 -2.777 16.781 1 40.53 31 SER B N 1
ATOM 1577 C CA . SER B 1 31 ? -7.336 -3.854 16.312 1 40.53 31 SER B CA 1
ATOM 1578 C C . SER B 1 31 ? -7.844 -4.445 15 1 40.53 31 SER B C 1
ATOM 1580 O O . SER B 1 31 ? -8.992 -4.895 14.922 1 40.53 31 SER B O 1
ATOM 1582 N N . PHE B 1 32 ? -7.422 -3.889 14.008 1 38.25 32 PHE B N 1
ATOM 1583 C CA . PHE B 1 32 ? -7.688 -4.59 12.758 1 38.25 32 PHE B CA 1
ATOM 1584 C C . PHE B 1 32 ? -6.812 -5.832 12.633 1 38.25 32 PHE B C 1
ATOM 1586 O O . PHE B 1 32 ? -5.586 -5.746 12.734 1 38.25 32 PHE B O 1
ATOM 1593 N N . THR B 1 33 ? -7.473 -6.957 12.945 1 40.91 33 THR B N 1
ATOM 1594 C CA . THR B 1 33 ? -6.742 -8.188 12.664 1 40.91 33 THR B CA 1
ATOM 1595 C C . THR B 1 33 ? -6.461 -8.312 11.164 1 40.91 33 THR B C 1
ATOM 1597 O O . THR B 1 33 ? -7.375 -8.211 10.344 1 40.91 33 THR B O 1
ATOM 1600 N N . ARG B 1 34 ? -5.203 -8.039 10.891 1 43.81 34 ARG B N 1
ATOM 1601 C CA . ARG B 1 34 ? -4.797 -8.375 9.531 1 43.81 34 ARG B CA 1
ATOM 1602 C C . ARG B 1 34 ? -5.461 -9.664 9.062 1 43.81 34 ARG B C 1
ATOM 1604 O O . ARG B 1 34 ? -5.254 -10.727 9.656 1 43.81 34 ARG B O 1
ATOM 1611 N N . GLN B 1 35 ? -6.57 -9.461 8.258 1 43.91 35 GLN B N 1
ATOM 1612 C CA . GLN B 1 35 ? -7.188 -10.664 7.719 1 43.91 35 GLN B CA 1
ATOM 1613 C C . GLN B 1 35 ? -6.23 -11.391 6.773 1 43.91 35 GLN B C 1
ATOM 1615 O O . GLN B 1 35 ? -5.91 -10.883 5.699 1 43.91 35 GLN B O 1
ATOM 1620 N N . VAL B 1 36 ? -5.312 -12.133 7.387 1 44.22 36 VAL B N 1
ATOM 1621 C CA . VAL B 1 36 ? -4.613 -13.094 6.543 1 44.22 36 VAL B CA 1
ATOM 1622 C C . VAL B 1 36 ? -5.621 -14.039 5.891 1 44.22 36 VAL B C 1
ATOM 1624 O O . VAL B 1 36 ? -6.625 -14.406 6.5 1 44.22 36 VAL B O 1
ATOM 1627 N N . PRO B 1 37 ? -5.668 -13.914 4.617 1 40.25 37 PRO B N 1
ATOM 1628 C CA . PRO B 1 37 ? -6.562 -14.984 4.176 1 40.25 37 PRO B CA 1
ATOM 1629 C C . PRO B 1 37 ? -6.535 -16.188 5.105 1 40.25 37 PRO B C 1
ATOM 1631 O O . PRO B 1 37 ? -5.461 -16.609 5.547 1 40.25 37 PRO B O 1
ATOM 1634 N N . LYS B 1 38 ? -7.57 -16.156 6.074 1 39.28 38 LYS B N 1
ATOM 1635 C CA . LYS B 1 38 ? -7.652 -17.266 7.031 1 39.28 38 LYS B CA 1
ATOM 1636 C C . LYS B 1 38 ? -6.969 -18.516 6.484 1 39.28 38 LYS B C 1
ATOM 1638 O O . LYS B 1 38 ? -7.289 -18.969 5.387 1 39.28 38 LYS B O 1
ATOM 1643 N N . LEU B 1 39 ? -5.824 -18.609 7.059 1 38.19 39 LEU B N 1
ATOM 1644 C CA . LEU B 1 39 ? -5.422 -20.016 7.082 1 38.19 39 LEU B CA 1
ATOM 1645 C C . LEU B 1 39 ? -6.598 -20.906 7.445 1 38.19 39 LEU B C 1
ATOM 1647 O O . LEU B 1 39 ? -7.234 -20.719 8.484 1 38.19 39 LEU B O 1
ATOM 1651 N N . MET B 1 40 ? -7.391 -21.234 6.453 1 32.31 40 MET B N 1
ATOM 1652 C CA . MET B 1 40 ? -8.57 -22.031 6.781 1 32.31 40 MET B CA 1
ATOM 1653 C C . MET B 1 40 ? -8.281 -22.953 7.965 1 32.31 40 MET B C 1
ATOM 1655 O O . MET B 1 40 ? -7.609 -23.969 7.812 1 32.31 40 MET B O 1
ATOM 1659 N N . ASN B 1 41 ? -8.141 -22.328 9.055 1 33.56 41 ASN B N 1
ATOM 1660 C CA . ASN B 1 41 ? -8.352 -23.344 10.086 1 33.56 41 ASN B CA 1
ATOM 1661 C C . ASN B 1 41 ? -9.711 -24.016 9.945 1 33.56 41 ASN B C 1
ATOM 1663 O O . ASN B 1 41 ? -10.656 -23.406 9.43 1 33.56 41 ASN B O 1
ATOM 1667 N N . LYS B 1 42 ? -9.93 -25.266 10.234 1 35.19 42 LYS B N 1
ATOM 1668 C CA . LYS B 1 42 ? -11.023 -26.234 10.148 1 35.19 42 LYS B CA 1
ATOM 1669 C C . LYS B 1 42 ? -12.336 -25.641 10.641 1 35.19 42 LYS B C 1
ATOM 1671 O O . LYS B 1 42 ? -13.406 -25.984 10.148 1 35.19 42 LYS B O 1
ATOM 1676 N N . GLN B 1 43 ? -12.391 -24.906 11.664 1 35.03 43 GLN B N 1
ATOM 1677 C CA . GLN B 1 43 ? -13.664 -24.875 12.367 1 35.03 43 GLN B CA 1
ATOM 1678 C C . GLN B 1 43 ? -14.586 -23.797 11.781 1 35.03 43 GLN B C 1
ATOM 1680 O O . GLN B 1 43 ? -15.781 -23.766 12.086 1 35.03 43 GLN B O 1
ATOM 1685 N N . GLN B 1 44 ? -14.148 -22.531 11.508 1 38.44 44 GLN B N 1
ATOM 1686 C CA . GLN B 1 44 ? -15.18 -21.562 11.133 1 38.44 44 GLN B CA 1
ATOM 1687 C C . GLN B 1 44 ? -15.602 -21.766 9.68 1 38.44 44 GLN B C 1
ATOM 1689 O O . GLN B 1 44 ? -14.82 -22.234 8.852 1 38.44 44 GLN B O 1
ATOM 1694 N N . GLY B 1 45 ? -16.953 -21.625 9.242 1 39.56 45 GLY B N 1
ATOM 1695 C CA . GLY B 1 45 ? -17.531 -21.844 7.93 1 39.56 45 GLY B CA 1
ATOM 1696 C C . GLY B 1 45 ? -16.609 -21.469 6.797 1 39.56 45 GLY B C 1
ATOM 1697 O O . GLY B 1 45 ? -15.938 -20.422 6.848 1 39.56 45 GLY B O 1
ATOM 1698 N N . ASN B 1 46 ? -15.906 -22.438 6.121 1 46.22 46 ASN B N 1
ATOM 1699 C CA . ASN B 1 46 ? -14.984 -22.531 5 1 46.22 46 ASN B CA 1
ATOM 1700 C C . ASN B 1 46 ? -15.344 -21.547 3.893 1 46.22 46 ASN B C 1
ATOM 1702 O O . ASN B 1 46 ? -16.109 -21.875 2.984 1 46.22 46 ASN B O 1
ATOM 1706 N N . THR B 1 47 ? -15.531 -20.312 4.137 1 54.16 47 THR B N 1
ATOM 1707 C CA . THR B 1 47 ? -15.828 -19.469 2.992 1 54.16 47 THR B CA 1
ATOM 1708 C C . THR B 1 47 ? -14.758 -19.609 1.917 1 54.16 47 THR B C 1
ATOM 1710 O O . THR B 1 47 ? -13.562 -19.469 2.197 1 54.16 47 THR B O 1
ATOM 1713 N N . PRO B 1 48 ? -15.102 -20.297 0.874 1 62.5 48 PRO B N 1
ATOM 1714 C CA . 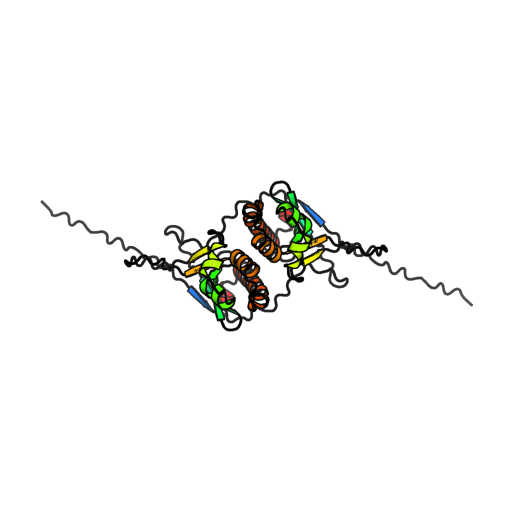PRO B 1 48 ? -14.156 -20.5 -0.229 1 62.5 48 PRO B CA 1
ATOM 1715 C C . PRO B 1 48 ? -13.375 -19.234 -0.576 1 62.5 48 PRO B C 1
ATOM 1717 O O . PRO B 1 48 ? -13.922 -18.141 -0.501 1 62.5 48 PRO B O 1
ATOM 1720 N N . VAL B 1 49 ? -12.016 -19.438 -0.59 1 71.19 49 VAL B N 1
ATOM 1721 C CA . VAL B 1 49 ? -11.18 -18.344 -1.087 1 71.19 49 VAL B CA 1
ATOM 1722 C C . VAL B 1 49 ? -11.258 -18.281 -2.611 1 71.19 49 VAL B C 1
ATOM 1724 O O . VAL B 1 49 ? -11.078 -19.297 -3.289 1 71.19 49 VAL B O 1
ATOM 1727 N N . HIS B 1 50 ? -11.641 -17.203 -3.127 1 79.06 50 HIS B N 1
ATOM 1728 C CA . HIS B 1 50 ? -11.727 -16.984 -4.566 1 79.06 50 HIS B CA 1
ATOM 1729 C C . HIS B 1 50 ? -10.43 -16.406 -5.117 1 79.06 50 HIS B C 1
ATOM 1731 O O . HIS B 1 50 ? -9.938 -15.391 -4.621 1 79.06 50 HIS B O 1
ATOM 1737 N N . ILE B 1 51 ? -9.805 -17.156 -6.035 1 86.62 51 ILE B N 1
ATOM 1738 C CA . ILE B 1 51 ? -8.648 -16.641 -6.758 1 86.62 51 ILE B CA 1
ATOM 1739 C C . ILE B 1 51 ? -9.102 -15.922 -8.023 1 86.62 51 ILE B C 1
ATOM 1741 O O . ILE B 1 51 ? -9.867 -16.469 -8.82 1 86.62 51 ILE B O 1
ATOM 1745 N N . TRP B 1 52 ? -8.672 -14.703 -8.164 1 86.31 52 TRP B N 1
ATOM 1746 C CA . TRP B 1 52 ? -8.922 -13.906 -9.359 1 86.31 52 TRP B CA 1
ATOM 1747 C C . TRP B 1 52 ? -7.664 -13.797 -10.219 1 86.31 52 TRP B C 1
ATOM 1749 O O . TRP B 1 52 ? -6.621 -13.336 -9.742 1 86.31 52 TRP B O 1
ATOM 1759 N N . ARG B 1 53 ? -7.734 -14.336 -11.453 1 92 53 ARG B N 1
ATOM 1760 C CA . ARG B 1 53 ? -6.625 -14.156 -12.375 1 92 53 ARG B CA 1
ATOM 1761 C C . ARG B 1 53 ? -6.734 -12.828 -13.109 1 92 53 ARG B C 1
ATOM 1763 O O . ARG B 1 53 ? -7.672 -12.609 -13.875 1 92 53 ARG B O 1
ATOM 1770 N N . VAL B 1 54 ? -5.84 -11.953 -12.859 1 91.62 54 VAL B N 1
ATOM 1771 C CA . VAL B 1 54 ? -5.863 -10.609 -13.422 1 91.62 54 VAL B CA 1
ATOM 1772 C C . VAL B 1 54 ? -4.625 -10.391 -14.289 1 91.62 54 VAL B C 1
ATOM 1774 O O . VAL B 1 54 ? -3.502 -10.648 -13.859 1 91.62 54 VAL B O 1
ATOM 1777 N N . ASP B 1 55 ? -4.738 -9.93 -15.391 1 93.19 55 ASP B N 1
ATOM 1778 C CA . ASP B 1 55 ? -3.672 -9.812 -16.375 1 93.19 55 ASP B CA 1
ATOM 1779 C C . ASP B 1 55 ? -2.756 -8.633 -16.062 1 93.19 55 ASP B C 1
ATOM 1781 O O . ASP B 1 55 ? -3.229 -7.516 -15.828 1 93.19 55 ASP B O 1
ATOM 1785 N N . PHE B 1 56 ? -1.487 -8.852 -15.992 1 95.75 56 PHE B N 1
ATOM 1786 C CA . PHE B 1 56 ? -0.419 -7.863 -16.016 1 95.75 56 PHE B CA 1
ATOM 1787 C C . PHE B 1 56 ? 0.497 -8.086 -17.219 1 95.75 56 PHE B C 1
ATOM 1789 O O . PHE B 1 56 ? 1.411 -8.906 -17.156 1 95.75 56 PHE B O 1
ATOM 1796 N N . GLU B 1 57 ? 0.264 -7.301 -18.266 1 94.75 57 GLU B N 1
ATOM 1797 C CA . GLU B 1 57 ? 1.081 -7.324 -19.484 1 94.75 57 GLU B CA 1
ATOM 1798 C C . GLU B 1 57 ? 1.239 -8.75 -20.016 1 94.75 57 GLU B C 1
ATOM 1800 O O . GLU B 1 57 ? 2.354 -9.188 -20.312 1 94.75 57 GLU B O 1
ATOM 1805 N N . GLY B 1 58 ? 0.216 -9.492 -20.062 1 93.5 58 GLY B N 1
ATOM 1806 C CA . GLY B 1 58 ? 0.195 -10.82 -20.656 1 93.5 58 GLY B CA 1
ATOM 1807 C C . GLY B 1 58 ? 0.371 -11.938 -19.625 1 93.5 58 GLY B C 1
ATOM 1808 O O . GLY B 1 58 ? 0.235 -13.117 -19.969 1 93.5 58 GLY B O 1
ATOM 1809 N N . MET B 1 59 ? 0.667 -11.617 -18.438 1 94.81 59 MET B N 1
ATOM 1810 C CA . MET B 1 59 ? 0.823 -12.594 -17.375 1 94.81 59 MET B CA 1
ATOM 1811 C C . MET B 1 59 ? -0.42 -12.633 -16.484 1 94.81 59 MET B C 1
ATOM 1813 O O . MET B 1 59 ? -0.843 -11.602 -15.953 1 94.81 59 MET B O 1
ATOM 1817 N N . GLU B 1 60 ? -1.031 -13.805 -16.391 1 93.12 60 GLU B N 1
ATOM 1818 C CA . GLU B 1 60 ? -2.176 -13.961 -15.492 1 93.12 60 GLU B CA 1
ATOM 1819 C C . GLU B 1 60 ? -1.729 -14.062 -14.039 1 93.12 60 GLU B C 1
ATOM 1821 O O . GLU B 1 60 ? -1.237 -15.102 -13.602 1 93.12 60 GLU B O 1
ATOM 1826 N N . MET B 1 61 ? -1.969 -13.008 -13.312 1 96.62 61 MET B N 1
ATOM 1827 C CA . MET B 1 61 ? -1.582 -12.953 -11.906 1 96.62 61 MET B CA 1
ATOM 1828 C C . MET B 1 61 ? -2.676 -13.531 -11.023 1 96.62 61 MET B C 1
ATOM 1830 O O . MET B 1 61 ? -3.842 -13.148 -11.133 1 96.62 61 MET B O 1
ATOM 1834 N N . ARG B 1 62 ? -2.354 -14.469 -10.164 1 93.31 62 ARG B N 1
ATOM 1835 C CA . ARG B 1 62 ? -3.299 -15.055 -9.211 1 93.31 62 ARG B CA 1
ATOM 1836 C C . ARG B 1 62 ? -3.447 -14.172 -7.977 1 93.31 62 ARG B C 1
ATOM 1838 O O . ARG B 1 62 ? -2.5 -14.008 -7.203 1 93.31 62 ARG B O 1
ATOM 1845 N N . THR B 1 63 ? -4.633 -13.562 -7.816 1 94.56 63 THR B N 1
ATOM 1846 C CA . THR B 1 63 ? -4.863 -12.562 -6.777 1 94.56 63 THR B CA 1
ATOM 1847 C C . THR B 1 63 ? -6.09 -12.93 -5.941 1 94.56 63 THR B C 1
ATOM 1849 O O . THR B 1 63 ? -6.926 -13.727 -6.371 1 94.56 63 THR B O 1
ATOM 1852 N N . THR B 1 64 ? -6.176 -12.391 -4.73 1 90.81 64 THR B N 1
ATOM 1853 C CA . THR B 1 64 ? -7.367 -12.586 -3.91 1 90.81 64 THR B CA 1
ATOM 1854 C C . THR B 1 64 ? -7.465 -11.5 -2.84 1 90.81 64 THR B C 1
ATOM 1856 O O . THR B 1 64 ? -6.48 -10.82 -2.541 1 90.81 64 THR B O 1
ATOM 1859 N N . SER B 1 65 ? -8.594 -11.242 -2.393 1 89.88 65 SER B N 1
ATOM 1860 C CA . SER B 1 65 ? -8.898 -10.414 -1.231 1 89.88 65 SER B CA 1
ATOM 1861 C C . SER B 1 65 ? -10.156 -10.898 -0.521 1 89.88 65 SER B C 1
ATOM 1863 O O . SER B 1 65 ? -11.18 -11.164 -1.164 1 89.88 65 SER B O 1
ATOM 1865 N N . SER B 1 66 ? -10.086 -11.031 0.744 1 83 66 SER B N 1
ATOM 1866 C CA . SER B 1 66 ? -11.242 -11.516 1.485 1 83 66 SER B CA 1
ATOM 1867 C C . SER B 1 66 ? -12.102 -10.359 1.99 1 83 66 SER B C 1
ATOM 1869 O O . SER B 1 66 ? -13.266 -10.547 2.348 1 83 66 SER B O 1
ATOM 1871 N N . ASP B 1 67 ? -11.531 -9.164 2.004 1 81.75 67 ASP B N 1
ATOM 1872 C CA . ASP B 1 67 ? -12.258 -8.062 2.629 1 81.75 67 ASP B CA 1
ATOM 1873 C C . ASP B 1 67 ? -12.25 -6.824 1.732 1 81.75 67 ASP B C 1
ATOM 1875 O O . ASP B 1 67 ? -12.781 -5.777 2.105 1 81.75 67 ASP B O 1
ATOM 1879 N N . GLY B 1 68 ? -11.641 -6.934 0.557 1 83.44 68 GLY B N 1
ATOM 1880 C CA . GLY B 1 68 ? -11.57 -5.805 -0.36 1 83.44 68 GLY B CA 1
ATOM 1881 C C . GLY B 1 68 ? -10.5 -4.801 0.003 1 83.44 68 GLY B C 1
ATOM 1882 O O . GLY B 1 68 ? -10.242 -3.859 -0.75 1 83.44 68 GLY B O 1
ATOM 1883 N N . ILE B 1 69 ? -9.828 -4.973 1.147 1 86 69 ILE B N 1
ATOM 1884 C CA . ILE B 1 69 ? -8.836 -4.027 1.652 1 86 69 ILE B CA 1
ATOM 1885 C C . ILE B 1 69 ? -7.445 -4.637 1.55 1 86 69 ILE B C 1
ATOM 1887 O O . ILE B 1 69 ? -6.512 -3.99 1.068 1 86 69 ILE B O 1
ATOM 1891 N N . HIS B 1 70 ? -7.352 -5.895 1.946 1 90.25 70 HIS B N 1
ATOM 1892 C CA . HIS B 1 70 ? -6.078 -6.602 1.879 1 90.25 70 HIS B CA 1
ATOM 1893 C C . HIS B 1 70 ? -5.953 -7.387 0.578 1 90.25 70 HIS B C 1
ATOM 1895 O O . HIS B 1 70 ? -6.613 -8.414 0.399 1 90.25 70 HIS B O 1
ATOM 1901 N N . VAL B 1 71 ? -5.059 -6.922 -0.247 1 93.5 71 VAL B N 1
ATOM 1902 C CA . VAL B 1 71 ? -4.855 -7.574 -1.535 1 93.5 71 VAL B CA 1
ATOM 1903 C C . VAL B 1 71 ? -3.67 -8.531 -1.446 1 93.5 71 VAL B C 1
ATOM 1905 O O . VAL B 1 71 ? -2.604 -8.164 -0.947 1 93.5 71 VAL B O 1
ATOM 1908 N N . TRP B 1 72 ? -3.861 -9.789 -1.897 1 95.56 72 TRP B N 1
ATOM 1909 C CA . TRP B 1 72 ? -2.824 -10.812 -1.954 1 95.56 72 TRP B CA 1
ATOM 1910 C C . TRP B 1 72 ? -2.576 -11.258 -3.393 1 95.56 72 TRP B C 1
ATOM 1912 O O . TRP B 1 72 ? -3.51 -11.352 -4.191 1 95.56 72 TRP B O 1
ATOM 1922 N N . ILE B 1 73 ? -1.333 -11.516 -3.66 1 97.19 73 ILE B N 1
ATOM 1923 C CA . ILE B 1 73 ? -0.918 -11.984 -4.98 1 97.19 73 ILE B CA 1
ATOM 1924 C C . ILE B 1 73 ? 0.025 -13.172 -4.836 1 97.19 73 ILE B C 1
ATOM 1926 O O . ILE B 1 73 ? 0.854 -13.211 -3.922 1 97.19 73 ILE B O 1
ATOM 1930 N N . ALA B 1 74 ? -0.168 -14.141 -5.684 1 97.12 74 ALA B N 1
ATOM 1931 C CA . ALA B 1 74 ? 0.747 -15.281 -5.656 1 97.12 74 ALA B CA 1
ATOM 1932 C C . ALA B 1 74 ? 2.199 -14.82 -5.727 1 97.12 74 ALA B C 1
ATOM 1934 O O . ALA B 1 74 ? 2.574 -14.062 -6.629 1 97.12 74 ALA B O 1
ATOM 1935 N N . ARG B 1 75 ? 2.91 -15.234 -4.812 1 97.81 75 ARG B N 1
ATOM 1936 C CA . ARG B 1 75 ? 4.301 -14.828 -4.633 1 97.81 75 ARG B CA 1
ATOM 1937 C C . ARG B 1 75 ? 5.098 -15.031 -5.918 1 97.81 75 ARG B C 1
ATOM 1939 O O . ARG B 1 75 ? 5.777 -14.109 -6.383 1 97.81 75 ARG B O 1
ATOM 1946 N N . ASP B 1 76 ? 4.996 -16.234 -6.512 1 97.31 76 ASP B N 1
ATOM 1947 C CA . ASP B 1 76 ? 5.793 -16.562 -7.688 1 97.31 76 ASP B CA 1
ATOM 1948 C C . ASP B 1 76 ? 5.387 -15.719 -8.891 1 97.31 76 ASP B C 1
ATOM 1950 O O . ASP B 1 76 ? 6.219 -15.383 -9.727 1 97.31 76 ASP B O 1
ATOM 1954 N N . ASP B 1 77 ? 4.121 -15.383 -9.023 1 97.75 77 ASP B N 1
ATOM 1955 C CA . ASP B 1 77 ? 3.658 -14.5 -10.086 1 97.75 77 ASP B CA 1
ATOM 1956 C C . ASP B 1 77 ? 4.297 -13.117 -9.977 1 97.75 77 ASP B C 1
ATOM 1958 O O . ASP B 1 77 ? 4.746 -12.555 -10.969 1 97.75 77 ASP B O 1
ATOM 1962 N N . VAL B 1 78 ? 4.402 -12.531 -8.758 1 98.62 78 VAL B N 1
ATOM 1963 C CA . VAL B 1 78 ? 4.984 -11.219 -8.516 1 98.62 78 VAL B CA 1
ATOM 1964 C C . VAL B 1 78 ? 6.473 -11.242 -8.859 1 98.62 78 VAL B C 1
ATOM 1966 O O . VAL B 1 78 ? 6.969 -10.344 -9.547 1 98.62 78 VAL B O 1
ATOM 1969 N N . MET B 1 79 ? 7.18 -12.297 -8.398 1 98.56 79 MET B N 1
ATOM 1970 C CA . MET B 1 79 ? 8.617 -12.383 -8.633 1 98.56 79 MET B CA 1
ATOM 1971 C C . MET B 1 79 ? 8.922 -12.453 -10.125 1 98.56 79 MET B C 1
ATOM 1973 O O . MET B 1 79 ? 9.867 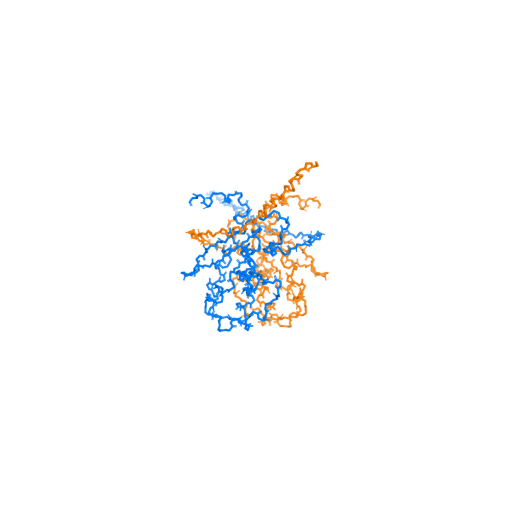-11.82 -10.602 1 98.56 79 MET B O 1
ATOM 1977 N N . GLU B 1 80 ? 8.117 -13.242 -10.812 1 98.25 80 GLU B N 1
ATOM 1978 C CA . GLU B 1 80 ? 8.289 -13.359 -12.25 1 98.25 80 GLU B CA 1
ATOM 1979 C C . GLU B 1 80 ? 7.977 -12.047 -12.953 1 98.25 80 GLU B C 1
ATOM 1981 O O . GLU B 1 80 ? 8.758 -11.57 -13.781 1 98.25 80 GLU B O 1
ATOM 1986 N N . ALA B 1 81 ? 6.836 -11.43 -12.641 1 98.38 81 ALA B N 1
ATOM 1987 C CA . ALA B 1 81 ? 6.391 -10.195 -13.281 1 98.38 81 ALA B CA 1
ATOM 1988 C C . ALA B 1 81 ? 7.406 -9.07 -13.078 1 98.38 81 ALA B C 1
ATOM 1990 O O . ALA B 1 81 ? 7.645 -8.273 -13.992 1 98.38 81 ALA B O 1
ATOM 1991 N N . LEU B 1 82 ? 8.047 -9.016 -11.883 1 98.12 82 LEU B N 1
ATOM 1992 C CA . LEU B 1 82 ? 8.969 -7.941 -11.539 1 98.12 82 LEU B CA 1
ATOM 1993 C C . LEU B 1 82 ? 10.398 -8.312 -11.93 1 98.12 82 LEU B C 1
ATOM 1995 O O . LEU B 1 82 ? 11.32 -7.504 -11.781 1 98.12 82 LEU B O 1
ATOM 1999 N N . GLN B 1 83 ? 10.578 -9.578 -12.406 1 98.31 83 GLN B N 1
ATOM 2000 C CA . GLN B 1 83 ? 11.891 -10.039 -12.844 1 98.31 83 GLN B CA 1
ATOM 2001 C C . GLN B 1 83 ? 12.914 -9.945 -11.719 1 98.31 83 GLN B C 1
ATOM 2003 O O . GLN B 1 83 ? 14.016 -9.422 -11.906 1 98.31 83 GLN B O 1
ATOM 2008 N N . ILE B 1 84 ? 12.508 -10.383 -10.586 1 98.12 84 ILE B N 1
ATOM 2009 C CA . ILE B 1 84 ? 13.391 -10.383 -9.422 1 98.12 84 ILE B CA 1
ATOM 2010 C C . ILE B 1 84 ? 14.469 -11.453 -9.586 1 98.12 84 ILE B C 1
ATOM 2012 O O . ILE B 1 84 ? 14.156 -12.633 -9.742 1 98.12 84 ILE B O 1
ATOM 2016 N N . PRO B 1 85 ? 15.719 -11.094 -9.516 1 96.19 85 PRO B N 1
ATOM 2017 C CA . PRO B 1 85 ? 16.797 -12.055 -9.797 1 96.19 85 PRO B CA 1
ATOM 2018 C C . PRO B 1 85 ? 16.906 -13.133 -8.719 1 96.19 85 PRO B C 1
ATOM 2020 O O . PRO B 1 85 ? 17.172 -14.297 -9.031 1 96.19 85 PRO B O 1
ATOM 2023 N N . ASP B 1 86 ? 16.75 -12.805 -7.473 1 96.62 86 ASP B N 1
ATOM 2024 C CA . ASP B 1 86 ? 16.875 -13.727 -6.348 1 96.62 86 ASP B CA 1
ATOM 2025 C C . ASP B 1 86 ? 15.656 -13.633 -5.422 1 96.62 86 ASP B C 1
ATOM 2027 O O . ASP B 1 86 ? 15.703 -12.961 -4.395 1 96.62 86 ASP B O 1
ATOM 2031 N N . PRO B 1 87 ? 14.625 -14.352 -5.809 1 96.5 87 PRO B N 1
ATOM 2032 C CA . PRO B 1 87 ? 13.391 -14.289 -5.023 1 96.5 87 PRO B CA 1
ATOM 2033 C C . PRO B 1 87 ? 13.609 -14.625 -3.553 1 96.5 87 PRO B C 1
ATOM 2035 O O . PRO B 1 87 ? 12.992 -14.016 -2.674 1 96.5 87 PRO B O 1
ATOM 2038 N N . GLY B 1 88 ? 14.422 -15.648 -3.236 1 96 88 GLY B N 1
ATOM 2039 C CA . GLY B 1 88 ? 14.703 -16 -1.855 1 96 88 GLY B CA 1
ATOM 2040 C C . GLY B 1 88 ? 15.281 -14.852 -1.051 1 96 88 GLY B C 1
ATOM 2041 O O . GLY B 1 88 ? 14.867 -14.617 0.088 1 96 88 GLY B O 1
ATOM 2042 N N . TYR B 1 89 ? 16.203 -14.172 -1.652 1 95.88 89 TYR B N 1
ATOM 2043 C CA . TYR B 1 89 ? 16.797 -13.008 -1.01 1 95.88 89 TYR B CA 1
ATOM 2044 C C . TYR B 1 89 ? 15.781 -11.891 -0.83 1 95.88 89 TYR B C 1
ATOM 2046 O O . TYR B 1 89 ? 15.703 -11.281 0.236 1 95.88 89 TYR B O 1
ATOM 2054 N N . ALA B 1 90 ? 15.008 -11.609 -1.846 1 95.75 90 ALA B N 1
ATOM 2055 C CA . ALA B 1 90 ? 13.984 -10.562 -1.777 1 95.75 90 ALA B CA 1
ATOM 2056 C C . ALA B 1 90 ? 12.992 -10.844 -0.653 1 95.75 90 ALA B C 1
ATOM 2058 O O . ALA B 1 90 ? 12.625 -9.938 0.095 1 95.75 90 ALA B O 1
ATOM 2059 N N . LEU B 1 91 ? 12.609 -12.102 -0.492 1 95.62 91 LEU B N 1
ATOM 2060 C CA . LEU B 1 91 ? 11.602 -12.492 0.487 1 95.62 91 LEU B CA 1
ATOM 2061 C C . LEU B 1 91 ? 12.156 -12.414 1.904 1 95.62 91 LEU B C 1
ATOM 2063 O O . LEU B 1 91 ? 11.398 -12.344 2.871 1 95.62 91 LEU B O 1
ATOM 2067 N N . SER B 1 92 ? 13.477 -12.43 2.039 1 94.44 92 SER B N 1
ATOM 2068 C CA . SER B 1 92 ? 14.102 -12.367 3.355 1 94.44 92 SER B CA 1
ATOM 2069 C C . SER B 1 92 ? 13.906 -10.992 3.994 1 94.44 92 SER B C 1
ATOM 2071 O O . SER B 1 92 ? 14.062 -10.844 5.207 1 94.44 92 SER B O 1
ATOM 2073 N N . PHE B 1 93 ? 13.492 -9.953 3.186 1 89.88 93 PHE B N 1
ATOM 2074 C CA . PHE B 1 93 ? 13.266 -8.602 3.689 1 89.88 93 PHE B CA 1
ATOM 2075 C C . PHE B 1 93 ? 11.797 -8.398 4.047 1 89.88 93 PHE B C 1
ATOM 2077 O O . PHE B 1 93 ? 11.43 -7.367 4.621 1 89.88 93 PHE B O 1
ATOM 2084 N N . VAL B 1 94 ? 11.016 -9.414 3.703 1 91.62 94 VAL B N 1
ATOM 2085 C CA . VAL B 1 94 ? 9.578 -9.273 3.891 1 91.62 94 VAL B CA 1
ATOM 2086 C C . VAL B 1 94 ? 9.172 -9.844 5.246 1 91.62 94 VAL B C 1
ATOM 2088 O O . VAL B 1 94 ? 9.578 -10.953 5.609 1 91.62 94 VAL B O 1
ATOM 2091 N N . THR B 1 95 ? 8.453 -9.031 5.957 1 89.5 95 THR B N 1
ATOM 2092 C CA . THR B 1 95 ? 7.969 -9.461 7.266 1 89.5 95 THR B CA 1
ATOM 2093 C C . THR B 1 95 ? 7.07 -10.688 7.133 1 89.5 95 THR B C 1
ATOM 2095 O O . THR B 1 95 ? 6.273 -10.781 6.195 1 89.5 95 THR B O 1
ATOM 2098 N N . PRO B 1 96 ? 7.113 -11.625 8.023 1 90.94 96 PRO B N 1
ATOM 2099 C CA . PRO B 1 96 ? 6.348 -12.867 7.941 1 90.94 96 PRO B CA 1
ATOM 2100 C C . PRO B 1 96 ? 4.844 -12.633 7.828 1 90.94 96 PRO B C 1
ATOM 2102 O O . PRO B 1 96 ? 4.152 -13.359 7.113 1 90.94 96 PRO B O 1
ATOM 2105 N N . GLU B 1 97 ? 4.312 -11.562 8.469 1 88.19 97 GLU B N 1
ATOM 2106 C CA . GLU B 1 97 ? 2.879 -11.289 8.477 1 88.19 97 GLU B CA 1
ATOM 2107 C C . GLU B 1 97 ? 2.389 -10.898 7.086 1 88.19 97 GLU B C 1
ATOM 2109 O O . GLU B 1 97 ? 1.184 -10.898 6.82 1 88.19 97 GLU B O 1
ATOM 2114 N N . ASP B 1 98 ? 3.354 -10.539 6.219 1 92.88 98 ASP B N 1
ATOM 2115 C CA . ASP B 1 98 ? 2.986 -10.109 4.875 1 92.88 98 ASP B CA 1
ATOM 2116 C C . ASP B 1 98 ? 3.145 -11.258 3.871 1 92.88 98 ASP B C 1
ATOM 2118 O O . ASP B 1 98 ? 3.062 -11.039 2.66 1 92.88 98 ASP B O 1
ATOM 2122 N N . GLN B 1 99 ? 3.381 -12.469 4.398 1 93.62 99 GLN B N 1
ATOM 2123 C CA . GLN B 1 99 ? 3.453 -13.711 3.635 1 93.62 99 GLN B CA 1
ATOM 2124 C C . GLN B 1 99 ? 2.432 -14.727 4.137 1 93.62 99 GLN B C 1
ATOM 2126 O O . GLN B 1 99 ? 2.129 -14.773 5.332 1 93.62 99 GLN B O 1
ATOM 2131 N N . ALA B 1 100 ? 1.84 -15.453 3.197 1 90.69 100 ALA B N 1
ATOM 2132 C CA . ALA B 1 100 ? 0.872 -16.484 3.564 1 90.69 100 ALA B CA 1
ATOM 2133 C C . ALA B 1 100 ? 0.866 -17.609 2.543 1 90.69 100 ALA B C 1
ATOM 2135 O O . ALA B 1 100 ? 1.46 -17.5 1.469 1 90.69 100 ALA B O 1
ATOM 2136 N N . ALA B 1 101 ? 0.327 -18.75 2.938 1 89.19 101 ALA B N 1
ATOM 2137 C CA . ALA B 1 101 ? 0.05 -19.859 2.027 1 89.19 101 ALA B CA 1
ATOM 2138 C C . ALA B 1 101 ? -1.445 -20.156 1.966 1 89.19 101 ALA B C 1
ATOM 2140 O O . ALA B 1 101 ? -2.092 -20.344 3 1 89.19 101 ALA B O 1
ATOM 2141 N N . LEU B 1 102 ? -1.959 -19.969 0.782 1 81.25 102 LEU B N 1
ATOM 2142 C CA . LEU B 1 102 ? -3.355 -20.344 0.599 1 81.25 102 LEU B CA 1
ATOM 2143 C C . LEU B 1 102 ? -3.5 -21.859 0.485 1 81.25 102 LEU B C 1
ATOM 2145 O O . LEU B 1 102 ? -2.863 -22.484 -0.366 1 81.25 102 LEU B O 1
ATOM 2149 N N . SER B 1 103 ? -3.918 -22.469 1.514 1 68.88 103 SER B N 1
ATOM 2150 C CA . SER B 1 103 ? -4.047 -23.922 1.526 1 68.88 103 SER B CA 1
ATOM 2151 C C . SER B 1 103 ? -5.219 -24.375 0.667 1 68.88 103 SER B C 1
ATOM 2153 O O . SER B 1 103 ? -6.258 -23.719 0.623 1 68.88 103 SER B O 1
ATOM 2155 N N . SER B 1 104 ? -4.82 -25.188 -0.35 1 54.06 104 SER B N 1
ATOM 2156 C CA . SER B 1 104 ? -5.91 -25.891 -1.013 1 54.06 104 SER B CA 1
ATOM 2157 C C . SER B 1 104 ? -6.594 -26.859 -0.061 1 54.06 104 SER B C 1
ATOM 2159 O O . SER B 1 104 ? -5.973 -27.359 0.881 1 54.06 104 SER B O 1
ATOM 2161 N N . GLY B 1 105 ? -7.602 -26.484 0.646 1 47.69 105 GLY B N 1
ATOM 2162 C CA . GLY B 1 105 ? -8.359 -27.375 1.525 1 47.69 105 GLY B CA 1
ATOM 2163 C C . GLY B 1 105 ? -8.008 -28.828 1.35 1 47.69 105 GLY B C 1
ATOM 2164 O O . GLY B 1 105 ? -8.633 -29.703 1.965 1 47.69 105 GLY B O 1
ATOM 2165 N N . THR B 1 106 ? -7.383 -29.25 0.224 1 43.44 106 THR B N 1
ATOM 2166 C CA . THR B 1 106 ? -7.383 -30.703 0.152 1 43.44 106 THR B CA 1
ATOM 2167 C C . THR B 1 106 ? -6.426 -31.297 1.182 1 43.44 106 THR B C 1
ATOM 2169 O O . THR B 1 106 ? -5.234 -30.984 1.182 1 43.44 106 THR B O 1
ATOM 2172 N N . ASP B 1 107 ? -6.977 -31.25 2.381 1 40.81 107 ASP B N 1
ATOM 2173 C CA . ASP B 1 107 ? -6.359 -32.031 3.441 1 40.81 107 ASP B CA 1
ATOM 2174 C C . ASP B 1 107 ? -5.812 -33.375 2.895 1 40.81 107 ASP B C 1
ATOM 2176 O O . ASP B 1 107 ? -6.344 -34.438 3.191 1 40.81 107 ASP B O 1
ATOM 2180 N N . VAL B 1 108 ? -5.648 -33.625 1.578 1 41.38 108 VAL B N 1
ATOM 2181 C CA . VAL B 1 108 ? -5.148 -35 1.479 1 41.38 108 VAL B CA 1
ATOM 2182 C C . VAL B 1 108 ? -3.857 -35.125 2.283 1 41.38 108 VAL B C 1
ATOM 2184 O O . VAL B 1 108 ? -2.896 -34.375 2.062 1 41.38 108 VAL B O 1
ATOM 2187 N N . PRO B 1 109 ? -4 -35.688 3.473 1 39.81 109 PRO B N 1
ATOM 2188 C CA . PRO B 1 109 ? -2.834 -36.094 4.25 1 39.81 109 PRO B CA 1
ATOM 2189 C C . PRO B 1 109 ? -1.706 -36.625 3.371 1 39.81 109 PRO B C 1
ATOM 2191 O O . PRO B 1 109 ? -0.814 -37.344 3.863 1 39.81 109 PRO B O 1
ATOM 2194 N N . ASP B 1 110 ? -1.616 -36.469 2.041 1 42.66 110 ASP B N 1
ATOM 2195 C CA . ASP B 1 110 ? -0.537 -37.375 1.634 1 42.66 110 ASP B CA 1
ATOM 2196 C C . ASP B 1 110 ? 0.747 -37.062 2.404 1 42.66 110 ASP B C 1
ATOM 2198 O O . ASP B 1 110 ? 0.918 -35.969 2.928 1 42.66 110 ASP B O 1
ATOM 2202 N N . GLU B 1 111 ? 1.574 -38.031 2.564 1 43.22 111 GLU B N 1
ATOM 2203 C CA . GLU B 1 111 ? 2.838 -38.188 3.271 1 43.22 111 GLU B CA 1
ATOM 2204 C C . GLU B 1 111 ? 3.654 -36.906 3.27 1 43.22 111 GLU B C 1
ATOM 2206 O O . GLU B 1 111 ? 4.254 -36.562 4.285 1 43.22 111 GLU B O 1
ATOM 2211 N N . GLU B 1 112 ? 4.344 -36.656 2.109 1 44.25 112 GLU B N 1
ATOM 2212 C CA . GLU B 1 112 ? 5.418 -35.688 2.029 1 44.25 112 GLU B CA 1
ATOM 2213 C C . GLU B 1 112 ? 4.883 -34.25 2.16 1 44.25 112 GLU B C 1
ATOM 2215 O O . GLU B 1 112 ? 4.043 -33.844 1.365 1 44.25 112 GLU B O 1
ATOM 2220 N N . ASP B 1 113 ? 4.523 -33.688 3.355 1 42.78 113 ASP B N 1
ATOM 2221 C CA . ASP B 1 113 ? 4.027 -32.469 3.932 1 42.78 113 ASP B CA 1
ATOM 2222 C C . ASP B 1 113 ? 4.43 -31.25 3.078 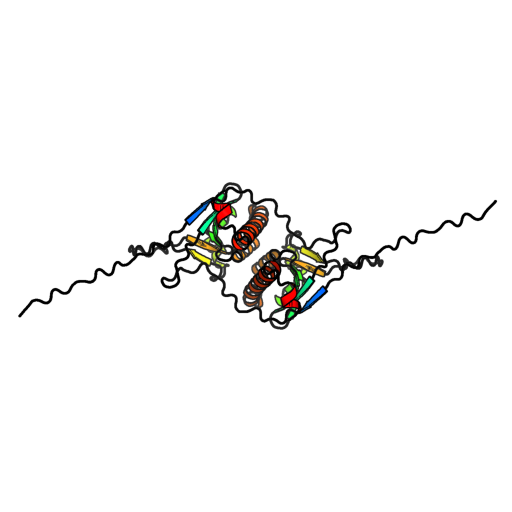1 42.78 113 ASP B C 1
ATOM 2224 O O . ASP B 1 113 ? 5.402 -30.562 3.391 1 42.78 113 ASP B O 1
ATOM 2228 N N . GLU B 1 114 ? 4.742 -31.438 1.852 1 45.97 114 GLU B N 1
ATOM 2229 C CA . GLU B 1 114 ? 5.109 -30.203 1.145 1 45.97 114 GLU B CA 1
ATOM 2230 C C . GLU B 1 114 ? 4.07 -29.109 1.36 1 45.97 114 GLU B C 1
ATOM 2232 O O . GLU B 1 114 ? 2.865 -29.375 1.336 1 45.97 114 GLU B O 1
ATOM 2237 N N . PRO B 1 115 ? 4.43 -28.125 2.107 1 52.31 115 PRO B N 1
ATOM 2238 C CA . PRO B 1 115 ? 3.494 -27.016 2.34 1 52.31 115 PRO B CA 1
ATOM 2239 C C . PRO B 1 115 ? 2.637 -26.703 1.116 1 52.31 115 PRO B C 1
ATOM 2241 O O . PRO B 1 115 ? 3.166 -26.328 0.064 1 52.31 115 PRO B O 1
ATOM 2244 N N . ASP B 1 116 ? 1.556 -27.484 0.75 1 61.81 116 ASP B N 1
ATOM 2245 C CA . ASP B 1 116 ? 0.657 -27.609 -0.393 1 61.81 116 ASP B CA 1
ATOM 2246 C C . ASP B 1 116 ? -0.072 -26.297 -0.662 1 61.81 116 ASP B C 1
ATOM 2248 O O . ASP B 1 116 ? -0.86 -26.203 -1.604 1 61.81 116 ASP B O 1
ATOM 2252 N N . GLY B 1 117 ? 0.261 -25.203 0.058 1 81.06 117 GLY B N 1
ATOM 2253 C CA . GLY B 1 117 ? -0.567 -24.047 -0.237 1 81.06 117 GLY B CA 1
ATOM 2254 C C . GLY B 1 117 ? 0.069 -23.094 -1.233 1 81.06 117 GLY B C 1
ATOM 2255 O O . GLY B 1 117 ? 1.25 -23.234 -1.562 1 81.06 117 GLY B O 1
ATOM 2256 N N . LEU B 1 118 ? -0.691 -22.469 -2.041 1 88.38 118 LEU B N 1
ATOM 2257 C CA . LEU B 1 118 ? -0.24 -21.406 -2.93 1 88.38 118 LEU B CA 1
ATOM 2258 C C . LEU B 1 118 ? 0.385 -20.266 -2.137 1 88.38 118 LEU B C 1
ATOM 2260 O O . LEU B 1 118 ? -0.31 -19.562 -1.4 1 88.38 118 LEU B O 1
ATOM 2264 N N . PRO B 1 119 ? 1.771 -20.141 -2.18 1 94.81 119 PRO B N 1
ATOM 2265 C CA . PRO B 1 119 ? 2.393 -19.047 -1.442 1 94.81 119 PRO B CA 1
ATOM 2266 C C . PRO B 1 119 ? 1.942 -17.672 -1.941 1 94.81 119 PRO B C 1
ATOM 2268 O O . PRO B 1 119 ? 1.925 -17.422 -3.15 1 94.81 119 PRO B O 1
ATOM 2271 N N . MET B 1 120 ? 1.546 -16.812 -1.061 1 96.44 120 MET B N 1
ATOM 2272 C CA . MET B 1 120 ? 1.05 -15.477 -1.383 1 96.44 120 MET B CA 1
ATOM 2273 C C . MET B 1 120 ? 1.833 -14.414 -0.626 1 96.44 120 MET B C 1
ATOM 2275 O O . MET B 1 120 ? 2.398 -14.688 0.434 1 96.44 120 MET B O 1
ATOM 2279 N N . ILE B 1 121 ? 1.926 -13.188 -1.158 1 97.12 121 ILE B N 1
ATOM 2280 C CA . ILE B 1 121 ? 2.387 -11.984 -0.475 1 97.12 121 ILE B CA 1
ATOM 2281 C C . ILE B 1 121 ? 1.364 -10.867 -0.659 1 97.12 121 ILE B C 1
ATOM 2283 O O . ILE B 1 121 ? 0.628 -10.844 -1.648 1 97.12 121 ILE B O 1
ATOM 2287 N N . ASN B 1 122 ? 1.29 -9.977 0.347 1 94.81 122 ASN B N 1
ATOM 2288 C CA . ASN B 1 122 ? 0.29 -8.922 0.221 1 94.81 122 ASN B CA 1
ATOM 2289 C C . ASN B 1 122 ? 0.869 -7.68 -0.446 1 94.81 122 ASN B C 1
ATOM 2291 O O . ASN B 1 122 ? 2.053 -7.645 -0.79 1 94.81 122 ASN B O 1
ATOM 2295 N N . GLU B 1 123 ? 0.073 -6.738 -0.702 1 94.81 123 GLU B N 1
ATOM 2296 C CA . GLU B 1 123 ? 0.417 -5.512 -1.413 1 94.81 123 GLU B CA 1
ATOM 2297 C C . GLU B 1 123 ? 1.593 -4.801 -0.748 1 94.81 123 GLU B C 1
ATOM 2299 O O . GLU B 1 123 ? 2.469 -4.266 -1.431 1 94.81 123 GLU B O 1
ATOM 2304 N N . ILE B 1 124 ? 1.628 -4.766 0.594 1 91.75 124 ILE B N 1
ATOM 2305 C CA . ILE B 1 124 ? 2.695 -4.098 1.333 1 91.75 124 ILE B CA 1
ATOM 2306 C C . ILE B 1 124 ? 4.043 -4.723 0.966 1 91.75 124 ILE B C 1
ATOM 2308 O O . ILE B 1 124 ? 4.988 -4.008 0.623 1 91.75 124 ILE B O 1
ATOM 2312 N N . ALA B 1 125 ? 4.105 -6.02 1.022 1 95.12 125 ALA B N 1
ATOM 2313 C CA . ALA B 1 125 ? 5.316 -6.746 0.653 1 95.12 125 ALA B CA 1
ATOM 2314 C C . ALA B 1 125 ? 5.75 -6.398 -0.769 1 95.12 125 ALA B C 1
ATOM 2316 O O . ALA B 1 125 ? 6.945 -6.246 -1.041 1 95.12 125 ALA B O 1
ATOM 2317 N N . VAL B 1 126 ? 4.805 -6.297 -1.674 1 97.06 126 VAL B N 1
ATOM 2318 C CA . VAL B 1 126 ? 5.113 -6.004 -3.07 1 97.06 126 VAL B CA 1
ATOM 2319 C C . VAL B 1 126 ? 5.77 -4.633 -3.176 1 97.06 126 VAL B C 1
ATOM 2321 O O . VAL B 1 126 ? 6.773 -4.469 -3.875 1 97.06 126 VAL B O 1
ATOM 2324 N N . TYR B 1 127 ? 5.23 -3.662 -2.443 1 94.19 127 TYR B N 1
ATOM 2325 C CA . TYR B 1 127 ? 5.82 -2.33 -2.457 1 94.19 127 TYR B CA 1
ATOM 2326 C C . TYR B 1 127 ? 7.238 -2.357 -1.899 1 94.19 127 TYR B C 1
ATOM 2328 O O . TYR B 1 127 ? 8.141 -1.708 -2.439 1 94.19 127 TYR B O 1
ATOM 2336 N N . GLU B 1 128 ? 7.445 -3.066 -0.843 1 92.88 128 GLU B N 1
ATOM 2337 C CA . GLU B 1 128 ? 8.773 -3.17 -0.244 1 92.88 128 GLU B CA 1
ATOM 2338 C C . GLU B 1 128 ? 9.773 -3.791 -1.218 1 92.88 128 GLU B C 1
ATOM 2340 O O . GLU B 1 128 ? 10.898 -3.311 -1.35 1 92.88 128 GLU B O 1
ATOM 2345 N N . ILE B 1 129 ? 9.367 -4.828 -1.876 1 95.88 129 ILE B N 1
ATOM 2346 C CA . ILE B 1 129 ? 10.227 -5.512 -2.836 1 95.88 129 ILE B CA 1
ATOM 2347 C C . ILE B 1 129 ? 10.562 -4.57 -3.986 1 95.88 129 ILE B C 1
ATOM 2349 O O . ILE B 1 129 ? 11.727 -4.457 -4.383 1 95.88 129 ILE B O 1
ATOM 2353 N N . MET B 1 130 ? 9.586 -3.857 -4.5 1 95.38 130 MET B N 1
ATOM 2354 C CA . MET B 1 130 ? 9.82 -2.939 -5.613 1 95.38 130 MET B CA 1
ATOM 2355 C C . MET B 1 130 ? 10.773 -1.819 -5.207 1 95.38 130 MET B C 1
ATOM 2357 O O . MET B 1 130 ? 11.57 -1.351 -6.02 1 95.38 130 MET B O 1
ATOM 2361 N N . ALA B 1 131 ? 10.711 -1.377 -3.977 1 92.25 131 ALA B N 1
ATOM 2362 C CA . ALA B 1 131 ? 11.57 -0.307 -3.479 1 92.25 131 ALA B CA 1
ATOM 2363 C C . ALA B 1 131 ? 13.023 -0.767 -3.393 1 92.25 131 ALA B C 1
ATOM 2365 O O . ALA B 1 131 ? 13.938 0.009 -3.658 1 92.25 131 ALA B O 1
ATOM 2366 N N . ARG B 1 132 ? 13.203 -2.01 -3.062 1 91.38 132 ARG B N 1
ATOM 2367 C CA . ARG B 1 132 ? 14.539 -2.555 -2.887 1 91.38 132 ARG B CA 1
ATOM 2368 C C . ARG B 1 132 ? 15.117 -3.037 -4.215 1 91.38 132 ARG B C 1
ATOM 2370 O O . ARG B 1 132 ? 16.328 -3.035 -4.406 1 91.38 132 ARG B O 1
ATOM 2377 N N . PHE B 1 133 ? 14.211 -3.463 -5.047 1 93 133 PHE B N 1
ATOM 2378 C CA . PHE B 1 133 ? 14.578 -3.977 -6.359 1 93 133 PHE B CA 1
ATOM 2379 C C . PHE B 1 133 ? 13.875 -3.201 -7.465 1 93 133 PHE B C 1
ATOM 2381 O O . PHE B 1 133 ? 12.93 -3.703 -8.078 1 93 133 PHE B O 1
ATOM 2388 N N . PRO B 1 134 ? 14.406 -2.086 -7.734 1 91.19 134 PRO B N 1
ATOM 2389 C CA . PRO B 1 134 ? 13.75 -1.263 -8.75 1 91.19 134 PRO B CA 1
ATOM 2390 C C . PRO B 1 134 ? 14.023 -1.747 -10.172 1 91.19 134 PRO B C 1
ATOM 2392 O O . PRO B 1 134 ? 14.633 -1.026 -10.969 1 91.19 134 PRO B O 1
ATOM 2395 N N . THR B 1 135 ? 13.508 -2.959 -10.523 1 95.69 135 THR B N 1
ATOM 2396 C CA . THR B 1 135 ? 13.656 -3.553 -11.852 1 95.69 135 THR B CA 1
ATOM 2397 C C . THR B 1 135 ? 12.812 -2.801 -12.875 1 95.69 135 THR B C 1
ATOM 2399 O O . THR B 1 135 ? 11.906 -2.049 -12.508 1 95.69 135 THR B O 1
ATOM 2402 N N . PRO B 1 136 ? 13.008 -2.959 -14.094 1 95.12 136 PRO B N 1
ATOM 2403 C CA . PRO B 1 136 ? 12.328 -2.182 -15.133 1 95.12 136 PRO B CA 1
ATOM 2404 C C . PRO B 1 136 ? 10.805 -2.305 -15.07 1 95.12 136 PRO B C 1
ATOM 2406 O O . PRO B 1 136 ? 10.094 -1.309 -15.227 1 95.12 136 PRO B O 1
ATOM 2409 N N . PRO B 1 137 ? 10.164 -3.408 -14.734 1 96.88 137 PRO B N 1
ATOM 2410 C CA . PRO B 1 137 ? 8.703 -3.506 -14.734 1 96.88 137 PRO B CA 1
ATOM 2411 C C . PRO B 1 137 ? 8.055 -2.74 -13.586 1 96.88 137 PRO B C 1
ATOM 2413 O O . PRO B 1 137 ? 6.84 -2.539 -13.57 1 96.88 137 PRO B O 1
ATOM 2416 N N . THR B 1 138 ? 8.867 -2.301 -12.609 1 94.25 138 THR B N 1
ATOM 2417 C CA . THR B 1 138 ? 8.344 -1.677 -11.398 1 94.25 138 THR B CA 1
ATOM 2418 C C . THR B 1 138 ? 7.449 -0.492 -11.75 1 94.25 138 THR B C 1
ATOM 2420 O O . THR B 1 138 ? 6.383 -0.319 -11.156 1 94.25 138 THR B O 1
ATOM 2423 N N . GLY B 1 139 ? 7.852 0.282 -12.766 1 90.94 139 GLY B N 1
ATOM 2424 C CA . GLY B 1 139 ? 7.094 1.461 -13.156 1 90.94 139 GLY B CA 1
ATOM 2425 C C . GLY B 1 139 ? 5.719 1.133 -13.703 1 90.94 139 GLY B C 1
ATOM 2426 O O . GLY B 1 139 ? 4.785 1.929 -13.57 1 90.94 139 GLY B O 1
ATOM 2427 N N . ARG B 1 140 ? 5.516 -0.009 -14.258 1 93.94 140 ARG B N 1
ATOM 2428 C CA . ARG B 1 140 ? 4.246 -0.445 -14.836 1 93.94 140 ARG B CA 1
ATOM 2429 C C . ARG B 1 140 ? 3.441 -1.262 -13.828 1 93.94 140 ARG B C 1
ATOM 2431 O O . ARG B 1 140 ? 2.211 -1.278 -13.875 1 93.94 140 ARG B O 1
ATOM 2438 N N . PHE B 1 141 ? 4.184 -1.891 -12.969 1 95.94 141 PHE B N 1
ATOM 2439 C CA . PHE B 1 141 ? 3.527 -2.754 -11.992 1 95.94 141 PHE B CA 1
ATOM 2440 C C . PHE B 1 141 ? 2.826 -1.925 -10.93 1 95.94 141 PHE B C 1
ATOM 2442 O O . PHE B 1 141 ? 1.754 -2.299 -10.445 1 95.94 141 PHE B O 1
ATOM 2449 N N . LYS B 1 142 ? 3.359 -0.812 -10.594 1 91.88 142 LYS B N 1
ATOM 2450 C CA . LYS B 1 142 ? 2.828 0.033 -9.531 1 91.88 142 LYS B CA 1
ATOM 2451 C C . LYS B 1 142 ? 1.414 0.503 -9.852 1 91.88 142 LYS B C 1
ATOM 2453 O O . LYS B 1 142 ? 0.479 0.248 -9.094 1 91.88 142 LYS B O 1
ATOM 2458 N N . PRO B 1 143 ? 1.204 1.146 -10.992 1 87.88 143 PRO B N 1
ATOM 2459 C CA . PRO B 1 143 ? -0.169 1.531 -11.328 1 87.88 143 PRO B CA 1
ATOM 2460 C C . PRO B 1 143 ? -1.099 0.33 -11.484 1 87.88 143 PRO B C 1
ATOM 2462 O O . PRO B 1 143 ? -2.289 0.422 -11.172 1 87.88 143 PRO B O 1
ATOM 2465 N N . TRP B 1 144 ? -0.603 -0.767 -11.977 1 93.06 144 TRP B N 1
ATOM 2466 C CA . TRP B 1 144 ? -1.403 -1.981 -12.086 1 93.06 144 TRP B CA 1
ATOM 2467 C C . TRP B 1 144 ? -1.874 -2.449 -10.719 1 93.06 144 TRP B C 1
ATOM 2469 O O . TRP B 1 144 ? -3.039 -2.818 -10.547 1 93.06 144 TRP B O 1
ATOM 2479 N N . LEU B 1 145 ? -0.966 -2.4 -9.734 1 94.5 145 LEU B N 1
ATOM 2480 C CA . LEU B 1 145 ? -1.273 -2.805 -8.367 1 94.5 145 LEU B CA 1
ATOM 2481 C C . LEU B 1 145 ? -2.361 -1.918 -7.773 1 94.5 145 LEU B C 1
ATOM 2483 O O . LEU B 1 145 ? -3.266 -2.41 -7.094 1 94.5 145 LEU B O 1
ATOM 2487 N N . LEU B 1 146 ? -2.291 -0.643 -8.031 1 87.94 146 LEU B N 1
ATOM 2488 C CA . LEU B 1 146 ? -3.307 0.289 -7.551 1 87.94 146 LEU B CA 1
ATOM 2489 C C . LEU B 1 146 ? -4.664 -0.016 -8.18 1 87.94 146 LEU B C 1
ATOM 2491 O O . LEU B 1 146 ? -5.695 0.067 -7.508 1 87.94 146 LEU B O 1
ATOM 2495 N N . ARG B 1 147 ? -4.648 -0.359 -9.414 1 88 147 ARG B N 1
ATOM 2496 C CA . ARG B 1 147 ? -5.887 -0.744 -10.078 1 88 147 ARG B CA 1
ATOM 2497 C C . ARG B 1 147 ? -6.469 -2.014 -9.469 1 88 147 ARG B C 1
ATOM 2499 O O . ARG B 1 147 ? -7.688 -2.148 -9.344 1 88 147 ARG B O 1
ATOM 2506 N N . LEU B 1 148 ? -5.594 -2.92 -9.164 1 92.19 148 LEU B N 1
ATOM 2507 C CA . LEU B 1 148 ? -6.023 -4.145 -8.5 1 92.19 148 LEU B CA 1
ATOM 2508 C C . LEU B 1 148 ? -6.703 -3.838 -7.172 1 92.19 148 LEU B C 1
ATOM 2510 O O . LEU B 1 148 ? -7.746 -4.414 -6.855 1 92.19 148 LEU B O 1
ATOM 2514 N N . ARG B 1 149 ? -6.121 -2.91 -6.398 1 90.75 149 ARG B N 1
ATOM 2515 C CA . ARG B 1 149 ? -6.727 -2.463 -5.148 1 90.75 149 ARG B CA 1
ATOM 2516 C C . ARG B 1 149 ? -8.133 -1.923 -5.387 1 90.75 149 ARG B C 1
ATOM 2518 O O . ARG B 1 149 ? -9.07 -2.271 -4.66 1 90.75 149 ARG B O 1
ATOM 2525 N N . HIS B 1 150 ? -8.273 -1.11 -6.391 1 86 150 HIS B N 1
ATOM 2526 C CA . HIS B 1 150 ? -9.578 -0.551 -6.742 1 86 150 HIS B CA 1
ATOM 2527 C C . HIS B 1 150 ? -10.578 -1.651 -7.082 1 86 150 HIS B C 1
ATOM 2529 O O . HIS B 1 150 ? -11.734 -1.6 -6.656 1 86 150 HIS B O 1
ATOM 2535 N N . LEU B 1 151 ? -10.109 -2.557 -7.875 1 85.25 151 LEU B N 1
ATOM 2536 C CA . LEU B 1 151 ? -10.953 -3.67 -8.305 1 85.25 151 LEU B CA 1
ATOM 2537 C C . LEU B 1 151 ? -11.516 -4.418 -7.102 1 85.25 151 LEU B C 1
ATOM 2539 O O . LEU B 1 151 ? -12.719 -4.656 -7.023 1 85.25 151 LEU B O 1
ATOM 2543 N N . PHE B 1 152 ? -10.719 -4.723 -6.105 1 86.88 152 PHE B N 1
ATOM 2544 C CA . PHE B 1 152 ? -11.188 -5.484 -4.953 1 86.88 152 PHE B CA 1
ATOM 2545 C C . PHE B 1 152 ? -12.062 -4.625 -4.055 1 86.88 152 PHE B C 1
ATOM 2547 O O . PHE B 1 152 ? -13.016 -5.125 -3.445 1 86.88 152 PHE B O 1
ATOM 2554 N N . PHE B 1 153 ? -11.711 -3.324 -3.932 1 82.44 153 PHE B N 1
ATOM 2555 C CA . PHE B 1 153 ? -12.578 -2.395 -3.217 1 82.44 153 PHE B CA 1
ATOM 2556 C C . PHE B 1 153 ? -13.992 -2.422 -3.783 1 82.44 153 PHE B C 1
ATOM 2558 O O . PHE B 1 153 ? -14.961 -2.574 -3.039 1 82.44 153 PHE B O 1
ATOM 2565 N N . GLU B 1 154 ? -14.078 -2.338 -5.043 1 78.88 154 GLU B N 1
ATOM 2566 C CA . GLU B 1 154 ? -15.375 -2.33 -5.715 1 78.88 154 GLU B CA 1
ATOM 2567 C C . GLU B 1 154 ? -16.078 -3.678 -5.574 1 78.88 154 GLU B C 1
ATOM 2569 O O . GLU B 1 154 ? -17.297 -3.73 -5.332 1 78.88 154 GLU B O 1
ATOM 2574 N N . LEU B 1 155 ? -15.359 -4.777 -5.777 1 75.62 155 LEU B N 1
ATOM 2575 C CA . LEU B 1 155 ? -15.922 -6.121 -5.688 1 75.62 155 LEU B CA 1
ATOM 2576 C C . LEU B 1 155 ? -16.531 -6.363 -4.309 1 75.62 155 LEU B C 1
ATOM 2578 O O . LEU B 1 155 ? -17.547 -7.047 -4.184 1 75.62 155 LEU B O 1
ATOM 2582 N N . MET B 1 156 ? -15.914 -5.723 -3.289 1 75.81 156 MET B N 1
ATOM 2583 C CA . MET B 1 156 ? -16.344 -6.008 -1.924 1 75.81 156 MET B CA 1
ATOM 2584 C C . MET B 1 156 ? -17.438 -5.031 -1.486 1 75.81 156 MET B C 1
ATOM 2586 O O . MET B 1 156 ? -18.156 -5.293 -0.522 1 75.81 156 MET B O 1
ATOM 2590 N N . THR B 1 157 ? -17.469 -3.859 -1.984 1 72.62 157 THR B N 1
ATOM 2591 C CA . THR B 1 157 ? -18.469 -2.879 -1.595 1 72.62 157 THR B CA 1
ATOM 2592 C C . THR B 1 157 ? -19.719 -3.008 -2.465 1 72.62 157 THR B C 1
ATOM 2594 O O . THR B 1 157 ? -20.828 -2.656 -2.037 1 72.62 157 THR B O 1
ATOM 2597 N N . ARG B 1 158 ? -19.422 -3.107 -3.697 1 62.41 158 ARG B N 1
ATOM 2598 C CA . ARG B 1 158 ? -20.594 -3.225 -4.559 1 62.41 158 ARG B CA 1
ATOM 2599 C C . ARG B 1 158 ? -21.203 -4.617 -4.469 1 62.41 158 ARG B C 1
ATOM 2601 O O . ARG B 1 158 ? -20.484 -5.602 -4.242 1 62.41 158 ARG B O 1
ATOM 2608 N N . ASP B 1 159 ? -22.109 -4.895 -3.506 1 50.94 159 ASP B N 1
ATOM 2609 C CA . ASP B 1 159 ? -22.906 -6.117 -3.418 1 50.94 159 ASP B CA 1
ATOM 2610 C C . ASP B 1 159 ? -22.828 -6.914 -4.719 1 50.94 159 ASP B C 1
ATOM 2612 O O . ASP B 1 159 ? -23.484 -7.949 -4.855 1 50.94 159 ASP B O 1
ATOM 2616 N N . ASP B 1 160 ? -22.328 -6.5 -5.75 1 41.5 160 ASP B N 1
ATOM 2617 C CA . ASP B 1 160 ? -22.469 -7.227 -7.012 1 41.5 160 ASP B CA 1
ATOM 2618 C C . ASP B 1 160 ? -21.469 -8.383 -7.082 1 41.5 160 ASP B C 1
ATOM 2620 O O .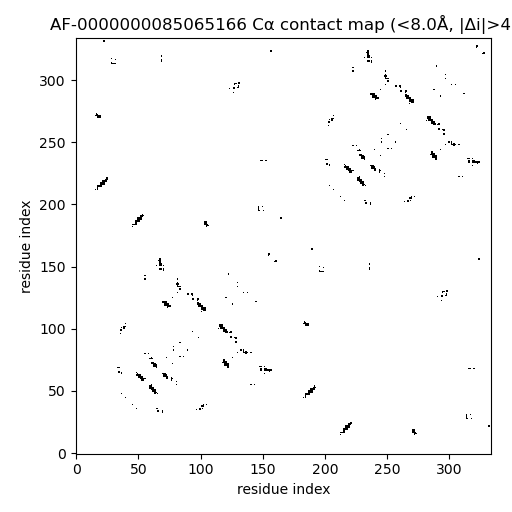 ASP B 1 160 ? -20.578 -8.391 -7.938 1 41.5 160 ASP B O 1
ATOM 2624 N N . GLU B 1 161 ? -20.828 -8.797 -6.176 1 40.88 161 GLU B N 1
ATOM 2625 C CA . GLU B 1 161 ? -20.094 -10.055 -6.332 1 40.88 161 GLU B CA 1
ATOM 2626 C C . GLU B 1 161 ? -20.703 -10.914 -7.434 1 40.88 161 GLU B C 1
ATOM 2628 O O . GLU B 1 161 ? -19.969 -11.562 -8.195 1 40.88 161 GLU B O 1
ATOM 2633 N N . ALA B 1 162 ? -22.031 -11.109 -7.297 1 34.47 162 ALA B N 1
ATOM 2634 C CA . ALA B 1 162 ? -22.859 -11.883 -8.219 1 34.47 162 ALA B CA 1
ATOM 2635 C C . ALA B 1 162 ? -22.75 -11.336 -9.641 1 34.47 162 ALA B C 1
ATOM 2637 O O . ALA B 1 162 ? -22.812 -12.102 -10.609 1 34.47 162 ALA B O 1
ATOM 2638 N N . THR B 1 163 ? -22.812 -10.016 -9.859 1 36.22 163 THR B N 1
ATOM 2639 C CA . THR B 1 163 ? -22.953 -9.5 -11.219 1 36.22 163 THR B CA 1
ATOM 2640 C C . THR B 1 163 ? -21.641 -9.594 -11.969 1 36.22 163 THR B C 1
ATOM 2642 O O . THR B 1 163 ? -21.609 -9.648 -13.203 1 36.22 163 THR B O 1
ATOM 2645 N N . PHE B 1 164 ? -20.516 -9.398 -11.531 1 36.06 164 PHE B N 1
ATOM 2646 C CA . PHE B 1 164 ? -19.281 -9.531 -12.305 1 36.06 164 PHE B CA 1
ATOM 2647 C C . PHE B 1 164 ? -19.031 -10.984 -12.672 1 36.06 164 PHE B C 1
ATOM 2649 O O . PHE B 1 164 ? -18.484 -11.281 -13.742 1 36.06 164 PHE B O 1
ATOM 2656 N N . LEU B 1 165 ? -19.234 -11.914 -11.828 1 33.19 165 LEU B N 1
ATOM 2657 C CA . LEU B 1 165 ? -19.172 -13.32 -12.211 1 33.19 165 LEU B CA 1
ATOM 2658 C C . LEU B 1 165 ? -20.203 -13.633 -13.289 1 33.19 165 LEU B C 1
ATOM 2660 O O . LEU B 1 165 ? -20.078 -14.641 -13.992 1 33.19 165 LEU B O 1
ATOM 2664 N N . LEU B 1 166 ? -21.359 -13.094 -13.188 1 28.62 166 LEU B N 1
ATOM 2665 C CA . LEU B 1 166 ? -22.422 -13.477 -14.117 1 28.62 166 LEU B CA 1
ATOM 2666 C C . LEU B 1 166 ? -22.234 -12.781 -15.461 1 28.62 166 LEU B C 1
ATOM 2668 O O . LEU B 1 166 ? -22.922 -13.117 -16.438 1 28.62 166 LEU B O 1
ATOM 2672 N N . GLN B 1 167 ? -21.672 -11.516 -15.594 1 29.7 167 GLN B N 1
ATOM 2673 C CA . GLN B 1 167 ? -21.672 -11.164 -17.016 1 29.7 167 GLN B CA 1
ATOM 2674 C C . GLN B 1 167 ? -20.531 -11.828 -17.75 1 29.7 167 GLN B C 1
ATOM 2676 O O . GLN B 1 167 ? -19.453 -12.031 -17.188 1 29.7 167 GLN B O 1
#

Radius of gyration: 25.5 Å; Cα contacts (8 Å, |Δi|>4): 434; chains: 2; bounding box: 45×130×49 Å

Organism: Acidithiobacillus ferrooxidans (strain ATCC 23270 / DSM 14882 / CIP 104768 / NCIMB 8455) (NCBI:txid243159)

Sequence (334 aa):
MPALAHRRSDIASGTRTTALTDHRFRGRITSFTRQVPKLMNKQQGNTPVHIWRVDFEGMEMRTTSSDGIHVWIARDDVMEALQIPDPGYALSFVTPEDQAALSSGTDVPDEEDEPDGLPMINEIAVYEIMARFPTPPTGRFKPWLLRLRHLFFELMTRDDEATFLLQMPALAHRRSDIASGTRTTALTDHRFRGRITSFTRQVPKLMNKQQGNTPVHIWRVDFEGMEMRTTSSDGIHVWIARDDVMEALQIPDPGYALSFVTPEDQAALSSGTDVPDEEDEPDGLPMINEIAVYEIMARFPTPPTGRFKPWLLRLRHLFFELMTRDDEATFLLQ

Secondary structure (DSSP, 8-state):
--------------------EEEE--S--------------TTS----PEEEEEEETTEEEEEE-SSSSS-EEEHHHHHHHTT-S-HHHHHTTS-GGGEEEE--S-----SS----SEEEEEHHHHHHHHHH---TTHHHHHHHHHHHHHHHHHHHHSSTHHHHHH-/--------------------EEEE--S--------------TTS----PEEEEEEETTEEEEEE-SSSSS-EEEHHHHHHHTT-S-HHHHHTTS-GGGEEEE--S-----SS----SEEEEEHHHHHHHHHH---TTHHHHHHHHHHHHHHHHHHHHSSTHHHHHH-

Solvent-accessible surface area (backbone atoms only — not comparable to full-atom values): 20022 Å² total; per-residue (Å²): 134,85,80,78,79,77,77,78,75,76,75,74,73,75,76,73,62,38,52,70,44,79,41,76,52,82,67,76,79,63,87,67,73,78,74,52,77,68,63,78,56,87,80,62,86,74,70,58,55,55,35,36,30,39,71,58,96,86,40,73,32,48,27,37,55,90,71,26,74,54,46,34,33,32,40,68,50,52,38,58,67,40,60,51,89,51,55,73,65,55,53,72,76,43,58,70,90,39,45,48,52,48,62,54,38,66,72,66,76,63,80,83,72,58,85,73,29,54,48,28,29,28,57,67,40,52,42,27,45,39,55,76,47,74,36,84,42,41,77,60,47,51,62,52,51,54,41,51,49,51,51,35,36,46,48,59,66,43,83,47,56,64,54,65,73,66,102,136,87,75,86,75,80,77,77,76,76,75,75,72,74,74,71,62,39,53,71,44,79,42,76,53,83,68,76,81,62,87,67,71,76,75,52,76,67,60,78,56,86,80,61,88,71,69,58,56,56,34,37,30,42,69,58,96,86,40,73,32,49,26,36,54,90,69,26,74,55,48,32,33,32,39,68,50,52,37,58,67,40,61,50,90,50,55,72,65,55,51,71,76,44,59,68,91,39,47,49,51,50,62,55,37,67,71,64,74,62,81,80,75,58,83,72,29,55,49,27,28,27,57,67,40,52,42,29,44,39,57,76,48,74,35,82,43,42,77,60,45,51,61,50,51,54,41,52,48,50,51,35,37,48,47,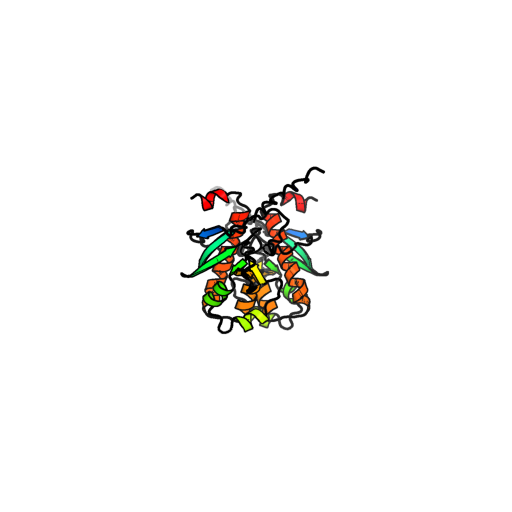58,66,43,83,45,55,64,53,66,74,65,102

Foldseek 3Di:
DDDPPPPPPPPPPPPPPPDDDDDDDPDDPPDDDPPPVPPPPPPDPPPDWDWAFDDDPNQGWTWGDDQLQKIKTQLVSLCVLLVPPDSVVLCVPPDVSQKDFADPPPPPPDDPPPVRGRIIGIPVSSVSSCVVPVGPCSVVVVVVSVVVSVVSNCCNPVVPVVPVVVD/DDDPPPPPPPPPPPPPPPDDDDDDDPDDPPDDDPPPVPPPDPDDPCPDWDWAQDDDPNQGWTWGDDQLQKIKTQLVSLCVLLVPPDSPVLCVPPDVSQKDFADPPPPPVDDPPPVRGRIIGIPVSSVSSCVVPVGPCSVVVVVVSVVVSVVSNCCNPVVPVVPVVVD

pLDDT: mean 70.34, std 25.66, range [28.53, 98.62]